Protein AF-T1HZB8-F1 (afdb_monomer)

Structure (mmCIF, N/CA/C/O backbone):
data_AF-T1HZB8-F1
#
_entry.id   AF-T1HZB8-F1
#
loop_
_atom_site.group_PDB
_atom_site.id
_atom_site.type_symbol
_atom_site.label_atom_id
_atom_site.label_alt_id
_atom_site.label_comp_id
_atom_site.label_asym_id
_atom_site.label_entity_id
_atom_site.label_seq_id
_atom_site.pdbx_PDB_ins_code
_atom_site.Cartn_x
_atom_site.Cartn_y
_atom_site.Cartn_z
_atom_site.occupancy
_atom_site.B_iso_or_equiv
_atom_site.auth_seq_id
_atom_site.auth_comp_id
_atom_site.auth_asym_id
_atom_site.auth_atom_id
_atom_site.pdbx_PDB_model_num
ATOM 1 N N . MET A 1 1 ? -11.053 6.359 31.679 1.00 44.12 1 MET A N 1
ATOM 2 C CA . MET A 1 1 ? -10.276 5.200 31.201 1.00 44.12 1 MET A CA 1
ATOM 3 C C . MET A 1 1 ? -9.096 5.774 30.445 1.00 44.12 1 MET A C 1
ATOM 5 O O . MET A 1 1 ? -9.325 6.537 29.516 1.00 44.12 1 MET A O 1
ATOM 9 N N . SER A 1 2 ? -7.878 5.570 30.934 1.00 55.84 2 SER A N 1
ATOM 10 C CA . SER A 1 2 ? -6.653 6.026 30.272 1.00 55.84 2 SER A CA 1
ATOM 11 C C . SER A 1 2 ? -6.188 4.932 29.318 1.00 55.84 2 SER A C 1
ATOM 13 O O . SER A 1 2 ? -5.970 3.810 29.768 1.00 55.84 2 SER A O 1
ATOM 15 N N . ILE A 1 3 ? -6.046 5.248 28.034 1.00 64.69 3 ILE A N 1
ATOM 16 C CA . ILE A 1 3 ? -5.426 4.339 27.064 1.00 64.69 3 ILE A CA 1
ATOM 17 C C . ILE A 1 3 ? -3.905 4.470 27.239 1.00 64.69 3 ILE A C 1
ATOM 19 O O . ILE A 1 3 ? -3.408 5.601 27.251 1.00 64.69 3 ILE A O 1
ATOM 23 N N . PRO A 1 4 ? -3.162 3.370 27.440 1.00 76.44 4 PRO A N 1
ATOM 24 C CA . PRO A 1 4 ? -1.719 3.438 27.622 1.00 76.44 4 PRO A CA 1
ATOM 25 C C . PRO A 1 4 ? -1.022 3.859 26.320 1.00 76.44 4 PRO A C 1
ATOM 27 O O . PRO A 1 4 ? -1.292 3.315 25.252 1.00 76.44 4 PRO A O 1
ATOM 30 N N . LEU A 1 5 ? -0.103 4.825 26.418 1.00 79.12 5 LEU A N 1
ATOM 31 C CA . LEU A 1 5 ? 0.781 5.220 25.322 1.00 79.12 5 LEU A CA 1
ATOM 32 C C . LEU A 1 5 ? 2.117 4.491 25.470 1.00 79.12 5 LEU A C 1
ATOM 34 O O . LEU A 1 5 ? 2.801 4.637 26.483 1.00 79.12 5 LEU A O 1
ATOM 38 N N . HIS A 1 6 ? 2.504 3.745 24.438 1.00 80.81 6 HIS A N 1
ATOM 39 C CA . HIS A 1 6 ? 3.789 3.059 24.374 1.00 80.81 6 HIS A CA 1
ATOM 40 C C . HIS A 1 6 ? 4.654 3.684 23.282 1.00 80.81 6 HIS A C 1
ATOM 42 O O . HIS A 1 6 ? 4.251 3.735 22.123 1.00 80.81 6 HIS A O 1
ATOM 48 N N . ILE A 1 7 ? 5.847 4.149 23.654 1.00 82.94 7 ILE A N 1
ATOM 49 C CA . ILE A 1 7 ? 6.831 4.696 22.715 1.00 82.94 7 ILE A CA 1
ATOM 50 C C . ILE A 1 7 ? 7.896 3.631 22.488 1.00 82.94 7 ILE A C 1
ATOM 52 O O . ILE A 1 7 ? 8.548 3.187 23.433 1.00 82.94 7 ILE A O 1
ATOM 56 N N . ILE A 1 8 ? 8.061 3.222 21.235 1.00 80.94 8 ILE A N 1
ATOM 57 C CA . ILE A 1 8 ? 9.034 2.211 20.827 1.00 80.94 8 ILE A CA 1
ATOM 58 C C . ILE A 1 8 ? 9.984 2.880 19.841 1.00 80.94 8 ILE A C 1
ATOM 60 O O . ILE A 1 8 ? 9.573 3.292 18.759 1.00 80.94 8 ILE A O 1
ATOM 64 N N . HIS A 1 9 ? 11.249 3.020 20.228 1.00 78.69 9 HIS A N 1
ATOM 65 C CA . HIS A 1 9 ? 12.274 3.562 19.348 1.00 78.69 9 HIS A CA 1
ATOM 66 C C . HIS A 1 9 ? 12.958 2.420 18.606 1.00 78.69 9 HIS A C 1
ATOM 68 O O . HIS A 1 9 ? 13.603 1.576 19.232 1.00 78.69 9 HIS A O 1
ATOM 74 N N . GLN A 1 10 ? 12.809 2.382 17.285 1.00 75.50 10 GLN A N 1
ATOM 75 C CA . GLN A 1 10 ? 13.508 1.418 16.448 1.00 75.50 10 GLN A CA 1
ATOM 76 C C . GLN A 1 10 ? 13.935 2.089 15.132 1.00 75.50 10 GLN A C 1
ATOM 78 O O . GLN A 1 10 ? 13.117 2.769 14.511 1.00 75.50 10 GLN A O 1
ATOM 83 N N . PRO A 1 11 ? 15.204 1.944 14.716 1.00 77.31 11 PRO A N 1
ATOM 84 C CA . PRO A 1 11 ? 15.699 2.560 13.492 1.00 77.31 11 PRO A CA 1
ATOM 85 C C . PRO A 1 11 ? 15.170 1.827 12.250 1.00 77.31 11 PRO A C 1
ATOM 87 O O . PRO A 1 11 ? 15.058 0.604 12.251 1.00 77.31 11 PRO A O 1
ATOM 90 N N . GLY A 1 12 ? 14.910 2.574 11.174 1.00 81.38 12 GLY A N 1
ATOM 91 C CA . GLY A 1 12 ? 14.506 2.029 9.871 1.00 81.38 12 GLY A CA 1
ATOM 92 C C . GLY A 1 12 ? 13.034 2.269 9.523 1.00 81.38 12 GLY A C 1
ATOM 93 O O . GLY A 1 12 ? 12.150 2.202 10.371 1.00 81.38 12 GLY A O 1
ATOM 94 N N . ILE A 1 13 ? 12.764 2.547 8.244 1.00 85.19 13 ILE A N 1
ATOM 95 C CA . ILE A 1 13 ? 11.427 2.935 7.761 1.00 85.19 13 ILE A CA 1
ATOM 96 C C . ILE A 1 13 ? 10.422 1.769 7.783 1.00 85.19 13 ILE A C 1
ATOM 98 O O . ILE A 1 13 ? 9.242 1.952 8.068 1.00 85.19 13 ILE A O 1
ATOM 102 N N . SER A 1 14 ? 10.906 0.549 7.542 1.00 89.31 14 SER A N 1
ATOM 103 C CA . SER A 1 14 ? 10.126 -0.694 7.499 1.00 89.31 14 SER A CA 1
ATOM 104 C C . SER A 1 14 ? 9.782 -1.239 8.887 1.00 89.31 14 SER A C 1
ATOM 106 O O . SER A 1 14 ? 8.916 -2.102 9.024 1.00 89.31 14 SER A O 1
ATOM 108 N N . GLN A 1 15 ? 10.416 -0.716 9.933 1.00 89.44 15 GLN A N 1
ATOM 109 C CA . GLN A 1 15 ? 10.381 -1.283 11.274 1.00 89.44 15 GLN A CA 1
ATOM 110 C C . GLN A 1 15 ? 9.003 -1.187 11.950 1.00 89.44 15 GLN A C 1
ATOM 112 O O . GLN A 1 15 ? 8.655 -2.010 12.795 1.00 89.44 15 GLN A O 1
ATOM 117 N N . ARG A 1 16 ? 8.164 -0.250 11.495 1.00 88.50 16 ARG A N 1
ATOM 118 C CA . ARG A 1 16 ? 6.725 -0.166 11.809 1.00 88.50 16 ARG A CA 1
ATOM 119 C C . ARG A 1 16 ? 5.922 -1.423 11.449 1.00 88.50 16 ARG A C 1
ATOM 121 O O . ARG A 1 16 ? 4.815 -1.596 11.954 1.00 88.50 16 ARG A O 1
ATOM 128 N N . PHE A 1 17 ? 6.453 -2.275 10.572 1.00 93.81 17 PHE A N 1
ATOM 129 C CA . PHE A 1 17 ? 5.840 -3.544 10.180 1.00 93.81 17 PHE A CA 1
ATOM 130 C C . PHE A 1 17 ? 6.351 -4.736 10.989 1.00 93.81 17 PHE A C 1
ATOM 132 O O . PHE A 1 17 ? 5.904 -5.855 10.758 1.00 93.81 17 PHE A O 1
ATOM 139 N N . SER A 1 18 ? 7.245 -4.531 11.956 1.00 90.88 18 SER A N 1
ATOM 140 C CA . SER A 1 18 ? 7.687 -5.606 12.838 1.00 90.88 18 SER A CA 1
ATOM 141 C C . SER A 1 18 ? 6.549 -6.048 13.768 1.00 90.88 18 SER A C 1
ATOM 143 O O . SER A 1 18 ? 5.930 -5.202 14.423 1.00 90.88 18 SER A O 1
ATOM 145 N N . PRO A 1 19 ? 6.246 -7.358 13.866 1.00 89.81 19 PRO A N 1
ATOM 146 C CA . PRO A 1 19 ? 5.302 -7.865 14.853 1.00 89.81 19 PRO A CA 1
ATOM 147 C C . PRO A 1 19 ? 5.709 -7.443 16.269 1.00 89.81 19 PRO A C 1
ATOM 149 O O . PRO A 1 19 ? 6.862 -7.602 16.668 1.00 89.81 19 PRO A O 1
ATOM 152 N N . HIS A 1 20 ? 4.758 -6.919 17.044 1.00 87.75 20 HIS A N 1
ATOM 153 C CA . HIS A 1 20 ? 5.015 -6.443 18.401 1.00 87.75 20 HIS A CA 1
ATOM 154 C C . HIS A 1 20 ? 3.988 -7.023 19.385 1.00 87.75 20 HIS A C 1
ATOM 156 O O . HIS A 1 20 ? 2.792 -6.983 19.090 1.00 87.75 20 HIS A O 1
ATOM 162 N N . PRO A 1 21 ? 4.399 -7.510 20.575 1.00 88.06 21 PRO A N 1
ATOM 163 C CA . PRO A 1 21 ? 3.498 -8.171 21.531 1.00 88.06 21 PRO A CA 1
ATOM 164 C C . PRO A 1 21 ? 2.396 -7.262 22.096 1.00 88.06 21 PRO A C 1
ATOM 166 O O . PRO A 1 21 ? 1.382 -7.751 22.584 1.00 88.06 21 PRO A O 1
ATOM 169 N N . LEU A 1 22 ? 2.577 -5.940 22.021 1.00 88.00 22 LEU A N 1
ATOM 170 C CA . LEU A 1 22 ? 1.546 -4.967 22.413 1.00 88.00 22 LEU A CA 1
ATOM 171 C C . LEU A 1 22 ? 0.417 -4.835 21.375 1.00 88.00 22 LEU A C 1
ATOM 173 O O . LEU A 1 22 ? -0.641 -4.304 21.696 1.00 88.00 22 LEU A O 1
ATOM 177 N N . ILE A 1 23 ? 0.615 -5.313 20.142 1.00 85.81 23 ILE A N 1
ATOM 178 C CA . ILE A 1 23 ? -0.400 -5.267 19.084 1.00 85.81 23 ILE A CA 1
ATOM 179 C C . ILE A 1 23 ? -1.268 -6.515 19.193 1.00 85.81 23 ILE A C 1
ATOM 181 O O . ILE A 1 23 ? -1.014 -7.553 18.576 1.00 85.81 23 ILE A O 1
ATOM 185 N N . GLN A 1 24 ? -2.316 -6.414 19.999 1.00 87.06 24 GLN A N 1
ATOM 186 C CA . GLN A 1 24 ? -3.234 -7.529 20.230 1.00 87.06 24 GLN A CA 1
ATOM 187 C C . GLN A 1 24 ? -4.382 -7.575 19.215 1.00 87.06 24 GLN A C 1
ATOM 189 O O . GLN A 1 24 ? -5.045 -8.603 19.085 1.00 87.06 24 GLN A O 1
ATOM 194 N N . THR A 1 25 ? -4.556 -6.506 18.442 1.00 88.12 25 THR A N 1
ATOM 195 C CA . THR A 1 25 ? -5.718 -6.252 17.590 1.00 88.12 25 THR A CA 1
ATOM 196 C C . THR A 1 25 ? -5.484 -6.727 16.167 1.00 88.12 25 THR A C 1
ATOM 198 O O . THR A 1 25 ? -4.353 -6.740 15.684 1.00 88.12 25 THR A O 1
ATOM 201 N N . GLU A 1 26 ? -6.550 -7.122 15.474 1.00 92.69 26 GLU A N 1
ATOM 202 C CA . GLU A 1 26 ? -6.441 -7.540 14.074 1.00 92.69 26 GLU A CA 1
ATOM 203 C C . GLU A 1 26 ? -6.185 -6.356 13.143 1.00 92.69 26 GLU A C 1
ATOM 205 O O . GLU A 1 26 ? -5.335 -6.444 12.257 1.00 92.69 26 GLU A O 1
ATOM 210 N N . ALA A 1 27 ? -6.879 -5.240 13.374 1.00 94.62 27 ALA A N 1
ATOM 211 C CA . ALA A 1 27 ? -6.667 -3.993 12.655 1.00 94.62 27 ALA A CA 1
ATOM 212 C C . ALA A 1 27 ? -5.450 -3.244 13.196 1.00 94.62 27 ALA A C 1
ATOM 214 O O . ALA A 1 27 ? -5.293 -3.083 14.410 1.00 94.62 27 ALA A O 1
ATOM 215 N N . ILE A 1 28 ? -4.656 -2.703 12.279 1.00 95.69 28 ILE A N 1
ATOM 216 C CA . ILE A 1 28 ? -3.602 -1.735 12.557 1.00 95.69 28 ILE A CA 1
ATOM 217 C C . ILE A 1 28 ? -3.938 -0.448 11.813 1.00 95.69 28 ILE A C 1
ATOM 219 O O . ILE A 1 28 ? -3.996 -0.471 10.585 1.00 95.69 28 ILE A O 1
ATOM 223 N N . LEU A 1 29 ? -4.108 0.671 12.527 1.00 95.06 29 LEU A N 1
ATOM 224 C CA . LEU A 1 29 ? -4.046 2.003 11.916 1.00 95.06 29 LEU A CA 1
ATOM 225 C C . LEU A 1 29 ? -2.602 2.486 11.966 1.00 95.06 29 LEU A C 1
ATOM 227 O O . LEU A 1 29 ? -2.015 2.633 13.039 1.00 95.06 29 LEU A O 1
ATOM 231 N N . SER A 1 30 ? -2.053 2.745 10.788 1.00 94.56 30 SER A N 1
ATOM 232 C CA . SER A 1 30 ? -0.696 3.231 10.614 1.00 94.56 30 SER A CA 1
ATOM 233 C C . SER A 1 30 ? -0.732 4.665 10.091 1.00 94.56 30 SER A C 1
ATOM 235 O O . SER A 1 30 ? -1.443 4.959 9.124 1.00 94.56 30 SER A O 1
ATOM 237 N N . LEU A 1 31 ? -0.012 5.549 10.784 1.00 89.88 31 LEU A N 1
ATOM 238 C CA . LEU A 1 31 ? 0.010 6.989 10.542 1.00 89.88 31 LEU A CA 1
ATOM 239 C C . LEU A 1 31 ? 1.452 7.498 10.478 1.00 89.88 31 LEU A C 1
ATOM 241 O O . LEU A 1 31 ? 2.260 7.163 11.347 1.00 89.88 31 LEU A O 1
ATOM 245 N N . ASP A 1 32 ? 1.743 8.329 9.482 1.00 85.31 32 ASP A N 1
ATOM 246 C CA . ASP A 1 32 ? 2.968 9.126 9.435 1.00 85.31 32 ASP A CA 1
ATOM 247 C C . ASP A 1 32 ? 2.827 10.362 10.341 1.00 85.31 32 ASP A C 1
ATOM 249 O O . ASP A 1 32 ? 1.720 10.827 10.626 1.00 85.31 32 ASP A O 1
ATOM 253 N N . GLU A 1 33 ? 3.954 10.913 10.790 1.00 81.19 33 GLU A N 1
ATOM 254 C CA . GLU A 1 33 ? 4.015 12.022 11.756 1.00 81.19 33 GLU A CA 1
ATOM 255 C C . GLU A 1 33 ? 3.333 13.321 11.289 1.00 81.19 33 GLU A C 1
ATOM 257 O O . GLU A 1 33 ? 2.888 14.123 12.110 1.00 81.19 33 GLU A O 1
ATOM 262 N N . ASP A 1 34 ? 3.218 13.527 9.977 1.00 78.56 34 ASP A N 1
ATOM 263 C CA . ASP A 1 34 ? 2.613 14.703 9.350 1.00 78.56 34 ASP A CA 1
ATOM 264 C C . ASP A 1 34 ? 1.155 14.473 8.907 1.00 78.56 34 ASP A C 1
ATOM 266 O O . ASP A 1 34 ? 0.526 15.347 8.293 1.00 78.56 34 ASP A O 1
ATOM 270 N N . THR A 1 35 ? 0.589 13.309 9.235 1.00 81.75 35 THR A N 1
ATOM 271 C CA . THR A 1 35 ? -0.775 12.943 8.862 1.00 81.75 35 THR A CA 1
ATOM 272 C C . THR A 1 35 ? -1.796 13.525 9.835 1.00 81.75 35 THR A C 1
ATOM 274 O O . THR A 1 35 ? -1.774 13.274 11.037 1.00 81.75 35 THR A O 1
ATOM 277 N N . LEU A 1 36 ? -2.766 14.263 9.287 1.00 83.94 36 LEU A N 1
ATOM 278 C CA . LEU A 1 36 ? -3.886 14.836 10.033 1.00 83.94 36 LEU A CA 1
ATOM 279 C C . LEU A 1 36 ? -5.200 14.189 9.588 1.00 83.94 36 LEU A C 1
ATOM 281 O O . LEU A 1 36 ? -5.649 14.402 8.458 1.00 83.94 36 LEU A O 1
ATOM 285 N N . LEU A 1 37 ? -5.822 13.431 10.492 1.00 81.50 37 LEU A N 1
ATOM 286 C CA . LEU A 1 37 ? -7.145 12.833 10.318 1.00 81.50 37 LEU A CA 1
ATOM 287 C C . LEU A 1 37 ? -8.037 13.183 11.508 1.00 81.50 37 LEU A C 1
ATOM 289 O O . LEU A 1 37 ? -7.597 13.215 12.656 1.00 81.50 37 LEU A O 1
ATOM 293 N N . THR A 1 38 ? -9.303 13.445 11.218 1.00 84.44 38 THR A N 1
ATOM 294 C CA . THR A 1 38 ? -10.358 13.603 12.218 1.00 84.44 38 THR A CA 1
ATOM 295 C C . THR A 1 38 ? -10.812 12.242 12.744 1.00 84.44 38 THR A C 1
ATOM 297 O O . THR A 1 38 ? -10.635 11.219 12.083 1.00 84.44 38 THR A O 1
ATOM 300 N N . THR A 1 39 ? -11.446 12.222 13.919 1.00 82.38 39 THR A N 1
ATOM 301 C CA . THR A 1 39 ? -12.057 10.999 14.467 1.00 82.38 39 THR A CA 1
ATOM 302 C C . THR A 1 39 ? -13.091 10.422 13.503 1.00 82.38 39 THR A C 1
ATOM 304 O O . THR A 1 39 ? -12.995 9.255 13.166 1.00 82.38 39 THR A O 1
ATOM 307 N N . ASP A 1 40 ? -13.977 11.253 12.937 1.00 81.50 40 ASP A N 1
ATOM 308 C CA . ASP A 1 40 ? -14.978 10.817 11.946 1.00 81.50 40 ASP A CA 1
ATOM 309 C C . ASP A 1 40 ? -14.352 10.053 10.761 1.00 81.50 40 ASP A C 1
ATOM 311 O O . ASP A 1 40 ? -14.942 9.107 10.237 1.00 81.50 40 ASP A O 1
ATOM 315 N N . GLU A 1 41 ? -13.172 10.484 10.301 1.00 86.44 41 GLU A N 1
ATOM 316 C CA . GLU A 1 41 ? -12.458 9.834 9.199 1.00 86.44 41 GLU A CA 1
ATOM 317 C C . GLU A 1 41 ? -11.899 8.477 9.634 1.00 86.44 41 GLU A C 1
ATOM 319 O O . GLU A 1 41 ? -12.096 7.485 8.929 1.00 86.44 41 GLU A O 1
ATOM 324 N N . ILE A 1 42 ? -11.262 8.413 10.808 1.00 87.94 42 ILE A N 1
ATOM 325 C CA . ILE A 1 42 ? -10.740 7.163 11.377 1.00 87.94 42 ILE A CA 1
ATOM 326 C C . ILE A 1 42 ? -11.875 6.154 11.587 1.00 87.94 42 ILE A C 1
ATOM 328 O O . ILE A 1 42 ? -11.750 5.011 11.148 1.00 87.94 42 ILE A O 1
ATOM 332 N N . ASP A 1 43 ? -12.991 6.582 12.175 1.00 86.88 43 ASP A N 1
ATOM 333 C CA . ASP A 1 43 ? -14.170 5.757 12.445 1.00 86.88 43 ASP A CA 1
ATOM 334 C C . ASP A 1 43 ? -14.726 5.168 11.147 1.00 86.88 43 ASP A C 1
ATOM 336 O O . ASP A 1 43 ? -14.969 3.963 11.037 1.00 86.88 43 ASP A O 1
ATOM 340 N N . PHE A 1 44 ? -14.885 6.011 10.124 1.00 89.06 44 PHE A N 1
ATOM 341 C CA . PHE A 1 44 ? -15.359 5.570 8.820 1.00 89.06 44 PHE A CA 1
ATOM 342 C C . PHE A 1 44 ? -14.389 4.584 8.163 1.00 89.06 44 PHE A C 1
ATOM 344 O O . PHE A 1 44 ? -14.818 3.542 7.665 1.00 89.06 44 PHE A O 1
ATOM 351 N N . ALA A 1 45 ? -13.087 4.876 8.171 1.00 92.31 45 ALA A N 1
ATOM 352 C CA . ALA A 1 45 ? -12.087 3.988 7.595 1.00 92.31 45 ALA A CA 1
ATOM 353 C C . ALA A 1 45 ? -12.038 2.637 8.326 1.00 92.31 45 ALA A C 1
ATOM 355 O O . ALA A 1 45 ? -11.915 1.602 7.670 1.00 92.31 45 ALA A O 1
ATOM 356 N N . PHE A 1 46 ? -12.211 2.628 9.652 1.00 93.12 46 PHE A N 1
ATOM 357 C CA . PHE A 1 46 ? -12.307 1.406 10.449 1.00 93.12 46 PHE A CA 1
ATOM 358 C C . PHE A 1 46 ? -13.560 0.601 10.098 1.00 93.12 46 PHE A C 1
ATOM 360 O O . PHE A 1 46 ? -13.453 -0.590 9.821 1.00 93.12 46 PHE A O 1
ATOM 367 N N . HIS A 1 47 ? -14.726 1.243 9.980 1.00 92.31 47 HIS A N 1
ATOM 368 C CA . HIS A 1 47 ? -15.944 0.584 9.499 1.00 92.31 47 HIS A CA 1
ATOM 369 C C . HIS A 1 47 ? -15.798 0.006 8.087 1.00 92.31 47 HIS A C 1
ATOM 371 O O . HIS A 1 47 ? -16.323 -1.067 7.792 1.00 92.31 47 HIS A O 1
ATOM 377 N N . VAL A 1 48 ? -15.092 0.694 7.191 1.00 95.62 48 VAL A N 1
ATOM 378 C CA . VAL A 1 48 ? -14.783 0.144 5.868 1.00 95.62 48 VAL A CA 1
ATOM 379 C C . VAL A 1 48 ? -13.858 -1.067 5.997 1.00 95.62 48 VAL A C 1
ATOM 381 O O . VAL A 1 48 ? -14.109 -2.089 5.361 1.00 95.62 48 VAL A O 1
ATOM 384 N N . TRP A 1 49 ? -12.817 -0.980 6.826 1.00 97.19 49 TRP A N 1
ATOM 385 C CA . TRP A 1 49 ? -11.863 -2.067 7.032 1.00 97.19 49 TRP A CA 1
ATOM 386 C C . TRP A 1 49 ? -12.512 -3.318 7.630 1.00 97.19 49 TRP A C 1
ATOM 388 O O . TRP A 1 49 ? -12.255 -4.407 7.131 1.00 97.19 49 TRP A O 1
ATOM 398 N N . THR A 1 50 ? -13.425 -3.199 8.597 1.00 94.56 50 THR A N 1
ATOM 399 C CA . THR A 1 50 ? -14.113 -4.370 9.179 1.00 94.56 50 THR A CA 1
ATOM 400 C C . THR A 1 50 ? -14.956 -5.143 8.161 1.00 94.56 50 THR A C 1
ATOM 402 O O . THR A 1 50 ? -15.131 -6.351 8.294 1.00 94.56 50 THR A O 1
ATOM 405 N N . ASN A 1 51 ? -15.435 -4.484 7.100 1.00 96.56 51 ASN A N 1
ATOM 406 C CA . ASN A 1 51 ? -16.133 -5.141 5.989 1.00 96.56 51 ASN A CA 1
ATOM 407 C C . ASN A 1 51 ? -15.176 -5.762 4.956 1.00 96.56 51 ASN A C 1
ATOM 409 O O . ASN A 1 51 ? -15.593 -6.592 4.145 1.00 96.56 51 ASN A O 1
ATOM 413 N N . PHE A 1 52 ? -13.904 -5.358 4.956 1.00 97.75 52 PHE A N 1
ATOM 414 C CA . PHE A 1 52 ? -12.890 -5.774 3.989 1.00 97.75 52 PHE A CA 1
ATOM 415 C C . PHE A 1 52 ? -11.515 -5.992 4.648 1.00 97.75 52 PHE A C 1
ATOM 417 O O . PHE A 1 52 ? -10.534 -5.368 4.228 1.00 97.75 52 PHE A O 1
ATOM 424 N N . PRO A 1 53 ? -11.421 -6.866 5.671 1.00 96.62 53 PRO A N 1
ATOM 425 C CA . PRO A 1 53 ? -10.225 -6.980 6.510 1.00 96.62 53 PRO A CA 1
ATOM 426 C C . PRO A 1 53 ? -9.005 -7.501 5.740 1.00 96.62 53 PRO A C 1
ATOM 428 O O . PRO A 1 53 ? -7.864 -7.272 6.130 1.00 96.62 53 PRO A O 1
ATOM 431 N N . ASP A 1 54 ? -9.227 -8.155 4.600 1.00 97.69 54 ASP A N 1
ATOM 432 C CA . ASP A 1 54 ? -8.198 -8.675 3.703 1.00 97.69 54 ASP A CA 1
ATOM 433 C C . ASP A 1 54 ? -7.574 -7.609 2.781 1.00 97.69 54 ASP A C 1
ATOM 435 O O . ASP A 1 54 ? -6.749 -7.931 1.925 1.00 97.69 54 ASP A O 1
ATOM 439 N N . ARG A 1 55 ? -7.954 -6.333 2.912 1.00 98.25 55 ARG A N 1
ATOM 440 C CA . ARG A 1 55 ? -7.475 -5.243 2.051 1.00 98.25 55 ARG A CA 1
ATOM 441 C C . ARG A 1 55 ? -6.891 -4.093 2.863 1.00 98.25 55 ARG A C 1
ATOM 443 O O . ARG A 1 55 ? -7.306 -3.824 3.985 1.00 98.25 55 ARG A O 1
ATOM 450 N N . ILE A 1 56 ? -5.951 -3.371 2.254 1.00 98.62 56 ILE A N 1
ATOM 451 C CA . ILE A 1 56 ? -5.497 -2.076 2.773 1.00 98.62 56 ILE A CA 1
ATOM 452 C C . ILE A 1 56 ? -6.594 -1.045 2.489 1.00 98.62 56 ILE A C 1
ATOM 454 O O . ILE A 1 56 ? -7.022 -0.897 1.339 1.00 98.62 56 ILE A O 1
ATOM 458 N N . VAL A 1 57 ? -7.027 -0.326 3.521 1.00 98.38 57 VAL A N 1
ATOM 459 C CA . VAL A 1 57 ? -8.026 0.747 3.453 1.00 98.38 57 VAL A CA 1
ATOM 460 C C . VAL A 1 57 ? -7.374 2.052 3.884 1.00 98.38 57 VAL A C 1
ATOM 462 O O . VAL A 1 57 ? -6.873 2.138 4.995 1.00 98.38 57 VAL A O 1
ATOM 465 N N . GLY A 1 58 ? -7.372 3.091 3.053 1.00 95.94 58 GLY A N 1
ATOM 466 C CA . GLY A 1 58 ? -6.705 4.341 3.439 1.00 95.94 58 GLY A CA 1
ATOM 467 C C . GLY A 1 58 ? -6.894 5.497 2.469 1.00 95.94 58 GLY A C 1
ATOM 468 O O . GLY A 1 58 ? -7.724 5.435 1.558 1.00 95.94 58 GLY A O 1
ATOM 469 N N . TYR A 1 59 ? -6.131 6.569 2.685 1.00 93.12 59 TYR A N 1
ATOM 470 C CA . TYR A 1 59 ? -6.388 7.876 2.064 1.00 93.12 59 TYR A CA 1
ATOM 471 C C . TYR A 1 59 ? -5.460 8.198 0.882 1.00 93.12 59 TYR A C 1
ATOM 473 O O . TYR A 1 59 ? -5.965 8.491 -0.211 1.00 93.12 59 TYR A O 1
ATOM 481 N N . PRO A 1 60 ? -4.117 8.162 1.019 1.00 93.25 60 PRO A N 1
ATOM 482 C CA . PRO A 1 60 ? -3.228 8.644 -0.025 1.00 93.25 60 PRO A CA 1
ATOM 483 C C . PRO A 1 60 ? -3.088 7.568 -1.101 1.00 93.25 60 PRO A C 1
ATOM 485 O O . PRO A 1 60 ? -2.331 6.609 -0.970 1.00 93.25 60 PRO A O 1
ATOM 488 N N . ALA A 1 61 ? -3.834 7.729 -2.188 1.00 94.25 61 ALA A N 1
ATOM 489 C CA . ALA A 1 61 ? -3.790 6.802 -3.308 1.00 94.25 61 ALA A CA 1
ATOM 490 C C . ALA A 1 61 ? -2.662 7.142 -4.291 1.00 94.25 61 ALA A C 1
ATOM 492 O O . ALA A 1 61 ? -2.374 8.313 -4.570 1.00 94.25 61 ALA A O 1
ATOM 493 N N . ARG A 1 62 ? -2.029 6.100 -4.825 1.00 96.19 62 ARG A N 1
ATOM 494 C CA . ARG A 1 62 ? -0.986 6.138 -5.856 1.00 96.19 62 ARG A CA 1
ATOM 495 C C . ARG A 1 62 ? -1.256 5.042 -6.880 1.00 96.19 62 ARG A C 1
ATOM 497 O O . ARG A 1 62 ? -2.106 4.171 -6.670 1.00 96.19 62 ARG A O 1
ATOM 504 N N . SER A 1 63 ? -0.554 5.082 -8.004 1.00 97.12 63 SER A N 1
ATOM 505 C CA . SER A 1 63 ? -0.767 4.100 -9.064 1.00 97.12 63 SER A CA 1
ATOM 506 C C . SER A 1 63 ? 0.532 3.648 -9.710 1.00 97.12 63 SER A C 1
ATOM 508 O O . SER A 1 63 ? 1.536 4.365 -9.688 1.00 97.12 63 SER A O 1
ATOM 510 N N . HIS A 1 64 ? 0.474 2.460 -10.304 1.00 97.06 64 HIS A N 1
ATOM 511 C CA . HIS A 1 64 ? 1.471 1.979 -11.246 1.00 97.06 64 HIS A CA 1
ATOM 512 C C . HIS A 1 64 ? 0.927 2.049 -12.678 1.00 97.06 64 HIS A C 1
ATOM 514 O O . HIS A 1 64 ? -0.285 2.034 -12.905 1.00 97.06 64 HIS A O 1
ATOM 520 N N . TYR A 1 65 ? 1.823 2.122 -13.653 1.00 96.62 65 TYR A N 1
ATOM 521 C CA . TYR A 1 65 ? 1.494 2.040 -15.075 1.00 96.62 65 TYR A CA 1
ATOM 522 C C . TYR A 1 65 ? 2.607 1.315 -15.825 1.00 96.62 65 TYR A C 1
ATOM 524 O O . TYR A 1 65 ? 3.709 1.189 -15.306 1.00 96.62 65 TYR A O 1
ATOM 532 N N . TRP A 1 66 ? 2.332 0.816 -17.023 1.00 97.00 66 TRP A N 1
ATOM 533 C CA . TRP A 1 66 ? 3.373 0.304 -17.910 1.00 97.00 66 TRP A CA 1
ATOM 534 C C . TRP A 1 66 ? 3.837 1.431 -18.836 1.00 97.00 66 TRP A C 1
ATOM 536 O O . TRP A 1 66 ? 2.998 2.116 -19.421 1.00 97.00 66 TRP A O 1
ATOM 546 N N . ASP A 1 67 ? 5.146 1.663 -18.924 1.00 96.12 67 ASP A N 1
ATOM 547 C CA . ASP A 1 67 ? 5.743 2.603 -19.875 1.00 96.12 67 ASP A CA 1
ATOM 548 C C . ASP A 1 67 ? 6.233 1.816 -21.097 1.00 96.12 67 ASP A C 1
ATOM 550 O O . ASP A 1 67 ? 7.316 1.227 -21.071 1.00 96.12 67 ASP A O 1
ATOM 554 N N . ASP A 1 68 ? 5.433 1.803 -22.167 1.00 96.12 68 ASP A N 1
ATOM 555 C CA . ASP A 1 68 ? 5.756 1.095 -23.412 1.00 96.12 68 ASP A CA 1
ATOM 556 C C . ASP A 1 68 ? 7.054 1.590 -24.061 1.00 96.12 68 ASP A C 1
ATOM 558 O O . ASP A 1 68 ? 7.772 0.805 -24.677 1.00 96.12 68 ASP A O 1
ATOM 562 N N . ALA A 1 69 ? 7.386 2.876 -23.909 1.00 96.88 69 ALA A N 1
ATOM 563 C CA . ALA A 1 69 ? 8.587 3.446 -24.513 1.00 96.88 69 ALA A CA 1
ATOM 564 C C . ALA A 1 69 ? 9.862 2.956 -23.816 1.00 96.88 69 ALA A C 1
ATOM 566 O O . ALA A 1 69 ? 10.909 2.842 -24.453 1.00 96.88 69 ALA A O 1
ATOM 567 N N . LYS A 1 70 ? 9.780 2.672 -22.513 1.00 94.88 70 LYS A N 1
ATOM 568 C CA . LYS A 1 70 ? 10.912 2.184 -21.712 1.00 94.88 70 LYS A CA 1
ATOM 569 C C . LYS A 1 70 ? 10.900 0.674 -21.499 1.00 94.88 70 LYS A C 1
ATOM 571 O O . LYS A 1 70 ? 11.921 0.126 -21.101 1.00 94.88 70 LYS A O 1
ATOM 576 N N . GLY A 1 71 ? 9.772 0.006 -21.741 1.00 96.31 71 GLY A N 1
ATOM 577 C CA . GLY A 1 71 ? 9.601 -1.411 -21.423 1.00 96.31 71 GLY A CA 1
ATOM 578 C C . GLY A 1 71 ? 9.729 -1.689 -19.923 1.00 96.31 71 GLY A C 1
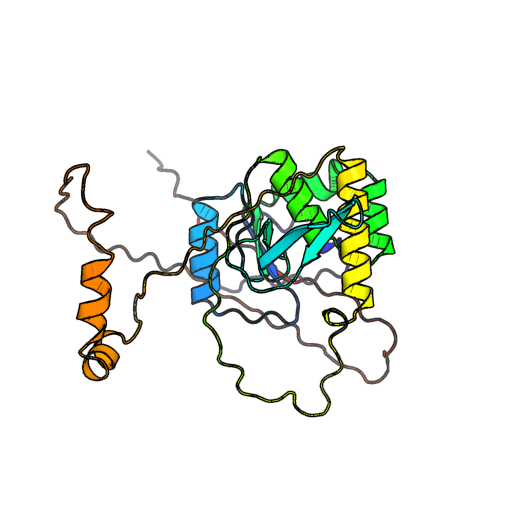ATOM 579 O O . GLY A 1 71 ? 10.256 -2.726 -19.527 1.00 96.31 71 GLY A O 1
ATOM 580 N N . THR A 1 72 ? 9.300 -0.743 -19.086 1.00 96.94 72 THR A N 1
ATOM 581 C CA . THR A 1 72 ? 9.411 -0.825 -17.625 1.00 96.94 72 THR A CA 1
ATOM 582 C C . THR A 1 72 ? 8.110 -0.409 -16.967 1.00 96.94 72 THR A C 1
ATOM 584 O O . THR A 1 72 ? 7.365 0.419 -17.494 1.00 96.94 72 THR A O 1
ATOM 587 N N . TRP A 1 73 ? 7.866 -0.905 -15.760 1.00 97.56 73 TRP A N 1
ATOM 588 C CA . TRP A 1 73 ? 6.789 -0.371 -14.943 1.00 97.56 73 TRP A CA 1
ATOM 589 C C . TRP A 1 73 ? 7.102 1.051 -14.496 1.00 97.56 73 TRP A C 1
ATOM 591 O O . TRP A 1 73 ? 8.262 1.444 -14.441 1.00 97.56 73 TRP A O 1
ATOM 601 N N . GLY A 1 74 ? 6.050 1.791 -14.161 1.00 95.88 74 GLY A N 1
ATOM 602 C CA . GLY A 1 74 ? 5.968 3.216 -13.872 1.00 95.88 74 GLY A CA 1
ATOM 603 C C . GLY A 1 74 ? 5.318 3.478 -12.504 1.00 95.88 74 GLY A C 1
ATOM 604 O O . GLY A 1 74 ? 4.331 2.817 -12.200 1.00 95.88 74 GLY A O 1
ATOM 605 N N . TYR A 1 75 ? 5.795 4.433 -11.697 1.00 95.88 75 TYR A N 1
ATOM 606 C CA . TYR A 1 75 ? 5.124 4.916 -10.475 1.00 95.88 75 TYR A CA 1
ATOM 607 C C . TYR A 1 75 ? 4.559 6.326 -10.689 1.00 95.88 75 TYR A C 1
ATOM 609 O O . TYR A 1 75 ? 5.205 7.183 -11.296 1.00 95.88 75 TYR A O 1
ATOM 617 N N . THR A 1 76 ? 3.347 6.599 -10.196 1.00 92.62 76 THR A N 1
ATOM 618 C CA . THR A 1 76 ? 2.742 7.932 -10.305 1.00 92.62 76 THR A CA 1
ATOM 619 C C . THR A 1 76 ? 1.936 8.349 -9.077 1.00 92.62 76 THR A C 1
ATOM 621 O O . THR A 1 76 ? 1.190 7.569 -8.481 1.00 92.62 76 THR A O 1
ATOM 624 N N . SER A 1 77 ? 2.057 9.634 -8.737 1.00 90.50 77 SER A N 1
ATOM 625 C CA . SER A 1 77 ? 1.235 10.342 -7.750 1.00 90.50 77 SER A CA 1
ATOM 626 C C . SER A 1 77 ? 0.114 11.174 -8.375 1.00 90.50 77 SER A C 1
ATOM 628 O O . SER A 1 77 ? -0.574 11.908 -7.662 1.00 90.50 77 SER A O 1
ATOM 630 N N . LYS A 1 78 ? -0.080 11.083 -9.699 1.00 87.94 78 LYS A N 1
ATOM 631 C CA . LYS A 1 78 ? -1.148 11.810 -10.388 1.00 87.94 78 LYS A CA 1
ATOM 632 C C . LYS A 1 78 ? -2.499 11.436 -9.784 1.00 87.94 78 LYS A C 1
ATOM 634 O O . LYS A 1 78 ? -2.839 10.261 -9.657 1.00 87.94 78 LYS A O 1
ATOM 639 N N . TRP A 1 79 ? -3.284 12.457 -9.457 1.00 79.50 79 TRP A N 1
ATOM 640 C CA . TRP A 1 79 ? -4.657 12.288 -9.000 1.00 79.50 79 TRP A CA 1
ATOM 641 C C . TRP A 1 79 ? -5.530 11.848 -10.170 1.00 79.50 79 TRP A C 1
ATOM 643 O O . TRP A 1 79 ? -5.981 12.666 -10.969 1.00 79.50 79 TRP A O 1
ATOM 653 N N . THR A 1 80 ? -5.749 10.542 -10.272 1.00 84.38 80 THR A N 1
ATOM 654 C CA . THR A 1 80 ? -6.661 9.951 -11.251 1.00 84.38 80 THR A CA 1
ATOM 655 C C . THR A 1 80 ? -7.729 9.116 -10.547 1.00 84.38 80 THR A C 1
ATOM 657 O O . THR A 1 80 ? -7.679 8.904 -9.330 1.00 84.38 80 THR A O 1
ATOM 660 N N . ASN A 1 81 ? -8.731 8.671 -11.304 1.00 84.69 81 ASN A N 1
ATOM 661 C CA . ASN A 1 81 ? -9.759 7.782 -10.767 1.00 84.69 81 ASN A CA 1
ATOM 662 C C . ASN A 1 81 ? -9.230 6.361 -10.540 1.00 84.69 81 ASN A C 1
ATOM 664 O O . ASN A 1 81 ? -9.743 5.684 -9.653 1.00 84.69 81 ASN A O 1
ATOM 668 N N . ASP A 1 82 ? -8.176 5.968 -11.261 1.00 92.38 82 ASP A N 1
ATOM 669 C CA . ASP A 1 82 ? -7.528 4.670 -11.118 1.00 92.38 82 ASP A CA 1
ATOM 670 C C . ASP A 1 82 ? -6.345 4.750 -10.151 1.00 92.38 82 ASP A C 1
ATOM 672 O O . ASP A 1 82 ? -5.502 5.650 -10.204 1.00 92.38 82 ASP A O 1
ATOM 676 N N . TYR A 1 83 ? -6.262 3.769 -9.267 1.00 96.88 83 TYR A N 1
ATOM 677 C CA . TYR A 1 83 ? -5.179 3.623 -8.307 1.00 96.88 83 TYR A CA 1
ATOM 678 C C . TYR A 1 83 ? -4.901 2.142 -8.074 1.00 96.88 83 TYR A C 1
ATOM 680 O O . TYR A 1 83 ? -5.739 1.290 -8.348 1.00 96.88 83 TYR A O 1
ATOM 688 N N . SER A 1 84 ? -3.720 1.821 -7.573 1.00 98.19 84 SER A N 1
ATOM 689 C CA . SER A 1 84 ? -3.339 0.437 -7.259 1.00 98.19 84 SER A CA 1
ATOM 690 C C . SER A 1 84 ? -2.593 0.307 -5.941 1.00 98.19 84 SER A C 1
ATOM 692 O O . SER A 1 84 ? -2.227 -0.792 -5.547 1.00 98.19 84 SER A O 1
ATOM 694 N N . ILE A 1 85 ? -2.282 1.440 -5.316 1.00 98.56 85 ILE A N 1
ATOM 695 C CA . ILE A 1 85 ? -1.499 1.542 -4.095 1.00 98.56 85 ILE A CA 1
ATOM 696 C C . ILE A 1 85 ? -2.239 2.515 -3.178 1.00 98.56 85 ILE A C 1
ATOM 698 O O . ILE A 1 85 ? -2.668 3.586 -3.621 1.00 98.56 85 ILE A O 1
ATOM 702 N N . VAL A 1 86 ? -2.358 2.158 -1.906 1.00 97.75 86 VAL A N 1
ATOM 703 C CA . VAL A 1 86 ? -2.709 3.080 -0.820 1.00 97.75 86 VAL A CA 1
ATOM 704 C C . VAL A 1 86 ? -1.503 3.158 0.106 1.00 97.75 86 VAL A C 1
ATOM 706 O O . VAL A 1 86 ? -1.044 2.125 0.593 1.00 97.75 86 VAL A O 1
ATOM 709 N N . LEU A 1 87 ? -0.956 4.361 0.306 1.00 96.38 87 LEU A N 1
ATOM 710 C CA . LEU A 1 87 ? 0.225 4.539 1.151 1.00 96.38 87 LEU A CA 1
ATOM 711 C C . LEU A 1 87 ? -0.118 4.195 2.599 1.00 96.38 87 LEU A C 1
ATOM 713 O O . LEU A 1 87 ? -1.130 4.656 3.130 1.00 96.38 87 LEU A O 1
ATOM 717 N N . THR A 1 88 ? 0.737 3.405 3.243 1.00 95.38 88 THR A N 1
ATOM 718 C CA . THR A 1 88 ? 0.499 2.924 4.607 1.00 95.38 88 THR A CA 1
ATOM 719 C C . THR A 1 88 ? 0.561 4.042 5.639 1.00 95.38 88 THR A C 1
ATOM 721 O O . THR A 1 88 ? 0.059 3.859 6.740 1.00 95.38 88 THR A O 1
ATOM 724 N N . GLY A 1 89 ? 1.142 5.198 5.303 1.00 91.25 89 GLY A N 1
ATOM 725 C CA . GLY A 1 89 ? 1.222 6.385 6.158 1.00 91.25 89 GLY A CA 1
ATOM 726 C C . GLY A 1 89 ? -0.110 7.012 6.560 1.00 91.25 89 GLY A C 1
ATOM 727 O O . GLY A 1 89 ? -0.150 7.870 7.429 1.00 91.25 89 GLY A O 1
ATOM 728 N N . ALA A 1 90 ? -1.216 6.574 5.960 1.00 94.00 90 ALA A N 1
ATOM 729 C CA . ALA A 1 90 ? -2.549 6.825 6.484 1.00 94.00 90 ALA A CA 1
ATOM 730 C C . ALA A 1 90 ? -3.479 5.696 6.027 1.00 94.00 90 ALA A C 1
ATOM 732 O O . ALA A 1 90 ? -4.245 5.847 5.066 1.00 94.00 90 ALA A O 1
ATOM 733 N N . ALA A 1 91 ? -3.355 4.530 6.664 1.00 96.94 91 ALA A N 1
ATOM 734 C CA . ALA A 1 91 ? -4.121 3.348 6.285 1.00 96.94 91 ALA A CA 1
ATOM 735 C C . ALA A 1 91 ? -4.378 2.375 7.442 1.00 96.94 91 ALA A C 1
ATOM 737 O O . ALA A 1 91 ? -3.598 2.269 8.386 1.00 96.94 91 ALA A O 1
ATOM 738 N N . LEU A 1 92 ? -5.464 1.622 7.291 1.00 97.94 92 LEU A N 1
ATOM 739 C CA . LEU A 1 92 ? -5.837 0.447 8.058 1.00 97.94 92 LEU A CA 1
ATOM 740 C C . LEU A 1 92 ? -5.538 -0.822 7.263 1.00 97.94 92 LEU A C 1
ATOM 742 O O . LEU A 1 92 ? -5.860 -0.917 6.075 1.00 97.94 92 LEU A O 1
ATOM 746 N N . TYR A 1 93 ? -4.944 -1.808 7.922 1.00 98.31 93 TYR A N 1
ATOM 747 C CA . TYR A 1 93 ? -4.693 -3.128 7.352 1.00 98.31 93 TYR A CA 1
ATOM 748 C C . TYR A 1 93 ? -4.620 -4.190 8.453 1.00 98.31 93 TYR A C 1
ATOM 750 O O . TYR A 1 93 ? -4.540 -3.878 9.641 1.00 98.31 93 TYR A O 1
ATOM 758 N N . HIS A 1 94 ? -4.667 -5.460 8.054 1.00 97.88 94 HIS A N 1
ATOM 759 C CA . HIS A 1 94 ? -4.641 -6.579 8.988 1.00 97.88 94 HIS A CA 1
ATOM 760 C C . HIS A 1 94 ? -3.219 -6.883 9.484 1.00 97.88 94 HIS A C 1
ATOM 762 O O . HIS A 1 94 ? -2.297 -7.021 8.676 1.00 97.88 94 HIS A O 1
ATOM 768 N N . ARG A 1 95 ? -3.040 -7.092 10.796 1.00 94.88 95 ARG A N 1
ATOM 769 C CA . ARG A 1 95 ? -1.737 -7.376 11.434 1.00 94.88 95 ARG A CA 1
ATOM 770 C C . ARG A 1 95 ? -0.985 -8.564 10.837 1.00 94.88 95 ARG A C 1
ATOM 772 O O . ARG A 1 95 ? 0.233 -8.629 10.912 1.00 94.88 95 ARG A O 1
ATOM 779 N N . TYR A 1 96 ? -1.697 -9.514 10.233 1.00 96.75 96 TYR A N 1
ATOM 780 C CA . TYR A 1 96 ? -1.086 -10.674 9.575 1.00 96.75 96 TYR A CA 1
ATOM 781 C C . TYR A 1 96 ? -0.124 -10.268 8.451 1.00 96.75 96 TYR A C 1
ATOM 783 O O . TYR A 1 96 ? 0.859 -10.961 8.202 1.00 96.75 96 TYR A O 1
ATOM 791 N N . PHE A 1 97 ? -0.352 -9.118 7.812 1.00 98.12 97 PHE A N 1
ATOM 792 C CA . PHE A 1 97 ? 0.561 -8.619 6.792 1.00 98.12 97 PHE A CA 1
ATOM 793 C C . PHE A 1 97 ? 1.906 -8.162 7.367 1.00 98.12 97 PHE A C 1
ATOM 795 O O . PHE A 1 97 ? 2.895 -8.276 6.656 1.00 98.12 97 PHE A O 1
ATOM 802 N N . ASN A 1 98 ? 1.988 -7.768 8.646 1.00 96.69 98 ASN A N 1
ATOM 803 C CA . ASN A 1 98 ? 3.271 -7.531 9.322 1.00 96.69 98 ASN A CA 1
ATOM 804 C C . ASN A 1 98 ? 4.087 -8.823 9.423 1.00 96.69 98 ASN A C 1
ATOM 806 O O . ASN A 1 98 ? 5.250 -8.848 9.043 1.00 96.69 98 ASN A O 1
ATOM 810 N N . TYR A 1 99 ? 3.450 -9.918 9.851 1.00 96.56 99 TYR A N 1
ATOM 811 C CA . TYR A 1 99 ? 4.095 -11.233 9.907 1.00 96.56 99 TYR A CA 1
ATOM 812 C C . TYR A 1 99 ? 4.584 -11.685 8.525 1.00 96.56 99 TYR A C 1
ATOM 814 O O . TYR A 1 99 ? 5.722 -12.111 8.373 1.00 96.56 99 TYR A O 1
ATOM 822 N N . LEU A 1 100 ? 3.750 -11.556 7.491 1.00 98.00 100 LEU A N 1
ATOM 823 C CA . LEU A 1 100 ? 4.163 -11.898 6.130 1.00 98.00 100 LEU A CA 1
ATOM 824 C C . LEU A 1 100 ? 5.280 -10.979 5.610 1.00 98.00 100 LEU A C 1
ATOM 826 O O . LEU A 1 100 ? 6.160 -11.434 4.881 1.00 98.00 100 LEU A O 1
ATOM 830 N N . TYR A 1 101 ? 5.262 -9.701 5.984 1.00 97.75 101 TYR A N 1
ATOM 831 C CA . TYR A 1 101 ? 6.299 -8.755 5.597 1.00 97.75 101 TYR A CA 1
ATOM 832 C C . TYR A 1 101 ? 7.654 -9.151 6.188 1.00 97.75 101 TYR A C 1
ATOM 834 O O . TYR A 1 101 ? 8.644 -9.139 5.463 1.00 97.75 101 TYR A O 1
ATOM 842 N N . THR A 1 102 ? 7.711 -9.544 7.463 1.00 94.31 102 THR A N 1
ATOM 843 C CA . THR A 1 102 ? 8.981 -9.891 8.118 1.00 94.31 102 THR A CA 1
ATOM 844 C C . THR A 1 102 ? 9.446 -11.315 7.839 1.00 94.31 102 THR A C 1
ATOM 846 O O . THR A 1 102 ? 10.635 -11.526 7.621 1.00 94.31 102 THR A O 1
ATOM 849 N N . GLU A 1 103 ? 8.531 -12.287 7.812 1.00 95.44 103 GLU A N 1
ATOM 850 C CA . GLU A 1 103 ? 8.895 -13.711 7.778 1.00 95.44 103 GLU A CA 1
ATOM 851 C C . GLU A 1 103 ? 8.841 -14.339 6.382 1.00 95.44 103 GLU A C 1
ATOM 853 O O . GLU A 1 103 ? 9.484 -15.361 6.144 1.00 95.44 103 GLU A O 1
ATOM 858 N N . TRP A 1 104 ? 8.053 -13.783 5.454 1.00 96.69 104 TRP A N 1
ATOM 859 C CA . TRP A 1 104 ? 7.808 -14.414 4.150 1.00 96.69 104 TRP A CA 1
ATOM 860 C C . TRP A 1 104 ? 8.479 -13.691 2.980 1.00 96.69 104 TRP A C 1
ATOM 862 O O . TRP A 1 104 ? 8.859 -14.330 1.995 1.00 96.69 104 TRP A O 1
ATOM 872 N N . LEU A 1 105 ? 8.642 -12.367 3.056 1.00 97.12 105 LEU A N 1
ATOM 873 C CA . LEU A 1 105 ? 9.301 -11.622 1.987 1.00 97.12 105 LEU A CA 1
ATOM 874 C C . LEU A 1 105 ? 10.776 -12.013 1.848 1.00 97.12 105 LEU A C 1
ATOM 876 O O . LEU A 1 105 ? 11.497 -12.237 2.816 1.00 97.12 105 LEU A O 1
ATOM 880 N N . SER A 1 106 ? 11.240 -12.048 0.597 1.00 96.31 106 SER A N 1
ATOM 881 C CA . SER A 1 106 ? 12.643 -12.324 0.290 1.00 96.31 106 SER A CA 1
ATOM 882 C C . SER A 1 106 ? 13.568 -11.306 0.975 1.00 96.31 106 SER A C 1
ATOM 884 O O . SER A 1 106 ? 13.312 -10.101 0.871 1.00 96.31 106 SER A O 1
ATOM 886 N N . PRO A 1 107 ? 14.706 -11.741 1.553 1.00 95.81 107 PRO A N 1
ATOM 887 C CA . PRO A 1 107 ? 15.708 -10.835 2.114 1.00 95.81 107 PRO A CA 1
ATOM 888 C C . PRO A 1 107 ? 16.188 -9.759 1.130 1.00 95.81 107 PRO A C 1
ATOM 890 O O . PRO A 1 107 ? 16.563 -8.665 1.542 1.00 95.81 107 PRO A O 1
ATOM 893 N N . LEU A 1 108 ? 16.149 -10.035 -0.181 1.00 96.50 108 LEU A N 1
ATOM 894 C CA . LEU A 1 108 ? 16.482 -9.051 -1.214 1.00 96.50 108 LEU A CA 1
ATOM 895 C C . LEU A 1 108 ? 15.486 -7.882 -1.249 1.00 96.50 108 LEU A C 1
ATOM 897 O O . LEU A 1 108 ? 15.898 -6.738 -1.433 1.00 96.50 108 LEU A O 1
ATOM 901 N N . LEU A 1 109 ? 14.190 -8.153 -1.070 1.00 97.44 109 LEU A N 1
ATOM 902 C CA . LEU A 1 109 ? 13.150 -7.121 -1.052 1.00 97.44 109 LEU A CA 1
ATOM 903 C C . LEU A 1 109 ? 13.314 -6.224 0.175 1.00 97.44 109 LEU A C 1
ATOM 905 O O . LEU A 1 109 ? 13.341 -5.003 0.034 1.00 97.44 109 LEU A O 1
ATOM 909 N N . LEU A 1 110 ? 13.510 -6.839 1.345 1.00 96.25 110 LEU A N 1
ATOM 910 C CA . LEU A 1 110 ? 13.736 -6.129 2.604 1.00 96.25 110 LEU A CA 1
ATOM 911 C C . LEU A 1 110 ? 14.994 -5.257 2.529 1.00 96.25 110 LEU A C 1
ATOM 913 O O . LEU A 1 110 ? 14.927 -4.055 2.762 1.00 96.25 110 LEU A O 1
ATOM 917 N N . LYS A 1 111 ? 16.107 -5.818 2.041 1.00 95.38 111 LYS A N 1
ATOM 918 C CA . LYS A 1 111 ? 17.350 -5.068 1.829 1.00 95.38 111 LYS A CA 1
ATOM 919 C C . LYS A 1 111 ? 17.183 -3.906 0.846 1.00 95.38 111 LYS A C 1
ATOM 921 O O . LYS A 1 111 ? 17.794 -2.862 1.039 1.00 95.38 111 LYS A O 1
ATOM 926 N N . THR A 1 112 ? 16.374 -4.072 -0.204 1.00 96.12 112 THR A N 1
ATOM 927 C CA . THR A 1 112 ? 16.099 -2.992 -1.170 1.00 96.12 112 THR A CA 1
ATOM 928 C C . THR A 1 112 ? 15.387 -1.822 -0.489 1.00 96.12 112 THR A C 1
ATOM 930 O O . THR A 1 112 ? 15.766 -0.670 -0.700 1.00 96.12 112 THR A O 1
ATOM 933 N N . VAL A 1 113 ? 14.391 -2.107 0.355 1.00 95.94 113 VAL A N 1
ATOM 934 C CA . VAL A 1 113 ? 13.697 -1.089 1.158 1.00 95.94 113 VAL A CA 1
ATOM 935 C C . VAL A 1 113 ? 14.670 -0.404 2.114 1.00 95.94 113 VAL A C 1
ATOM 937 O O . VAL A 1 113 ? 14.779 0.820 2.082 1.00 95.94 113 VAL A O 1
ATOM 940 N N . ASP A 1 114 ? 15.445 -1.175 2.876 1.00 93.44 114 ASP A N 1
ATOM 941 C CA . ASP A 1 114 ? 16.377 -0.629 3.867 1.00 93.44 114 ASP A CA 1
ATOM 942 C C . ASP A 1 114 ? 17.444 0.270 3.227 1.00 93.44 114 ASP A C 1
ATOM 944 O O . ASP A 1 114 ? 17.733 1.345 3.738 1.00 93.44 114 ASP A O 1
ATOM 948 N N . GLN A 1 115 ? 17.995 -0.127 2.074 1.00 93.25 115 GLN A N 1
ATOM 949 C CA . GLN A 1 115 ? 19.003 0.660 1.351 1.00 93.25 115 GLN A CA 1
ATOM 950 C C . GLN A 1 115 ? 18.432 1.917 0.692 1.00 93.25 115 GLN A C 1
ATOM 952 O O . GLN A 1 115 ? 19.145 2.907 0.543 1.00 93.25 115 GLN A O 1
ATOM 957 N N . SER A 1 116 ? 17.173 1.869 0.254 1.00 91.38 116 SER A N 1
ATOM 958 C CA . SER A 1 116 ? 16.514 3.023 -0.364 1.00 91.38 116 SER A CA 1
ATOM 959 C C . SER A 1 116 ? 15.938 4.001 0.658 1.00 91.38 116 SER A C 1
ATOM 961 O O . SER A 1 116 ? 15.623 5.127 0.283 1.00 91.38 116 SER A O 1
ATOM 963 N N . HIS A 1 117 ? 15.793 3.583 1.923 1.00 91.38 117 HIS A N 1
ATOM 964 C CA . HIS A 1 117 ? 15.053 4.313 2.955 1.00 91.38 117 HIS A CA 1
ATOM 965 C C . HIS A 1 117 ? 13.660 4.762 2.466 1.00 91.38 117 HIS A C 1
ATOM 967 O O . HIS A 1 117 ? 13.206 5.868 2.753 1.00 91.38 117 HIS A O 1
ATOM 973 N N . ASN A 1 118 ? 13.006 3.911 1.670 1.00 92.81 118 ASN A N 1
ATOM 974 C CA . ASN A 1 118 ? 11.777 4.207 0.937 1.00 92.81 118 ASN A CA 1
ATOM 975 C C . ASN A 1 118 ? 11.077 2.893 0.538 1.00 92.81 118 ASN A C 1
ATOM 977 O O . ASN A 1 118 ? 11.617 1.801 0.712 1.00 92.81 118 ASN A O 1
ATOM 981 N N . CYS A 1 119 ? 9.915 3.000 -0.103 1.00 96.12 119 CYS A N 1
ATOM 982 C CA . CYS A 1 119 ? 9.225 1.908 -0.793 1.00 96.12 119 CYS A CA 1
ATOM 983 C C . CYS A 1 119 ? 8.662 0.790 0.099 1.00 96.12 119 CYS A C 1
ATOM 985 O O . CYS A 1 119 ? 8.159 -0.201 -0.437 1.00 96.12 119 CYS A O 1
ATOM 987 N N . GLU A 1 120 ? 8.704 0.926 1.421 1.00 96.88 120 GLU A N 1
ATOM 988 C CA . GLU A 1 120 ? 8.108 -0.006 2.378 1.00 96.88 120 GLU A CA 1
ATOM 989 C C . GLU A 1 120 ? 6.584 -0.085 2.192 1.00 96.88 120 GLU A C 1
ATOM 991 O O . GLU A 1 120 ? 5.994 -1.167 2.210 1.00 96.88 120 GLU A O 1
ATOM 996 N N . ASP A 1 121 ? 5.955 1.053 1.891 1.00 97.12 121 ASP A N 1
ATOM 997 C CA . ASP A 1 121 ? 4.535 1.175 1.569 1.00 97.12 121 ASP A CA 1
ATOM 998 C C . ASP A 1 121 ? 4.167 0.462 0.250 1.00 97.12 121 ASP A C 1
ATOM 1000 O O . ASP A 1 121 ? 3.166 -0.261 0.170 1.00 97.12 121 ASP A O 1
ATOM 1004 N N . ILE A 1 122 ? 4.990 0.617 -0.792 1.00 98.38 122 ILE A N 1
ATOM 1005 C CA . ILE A 1 122 ? 4.842 -0.057 -2.086 1.00 98.38 122 ILE A CA 1
ATOM 1006 C C . ILE A 1 122 ? 5.012 -1.563 -1.892 1.00 98.38 122 ILE A C 1
ATOM 1008 O O . ILE A 1 122 ? 4.186 -2.328 -2.393 1.00 98.38 122 ILE A O 1
ATOM 1012 N N . LEU A 1 123 ? 6.037 -1.992 -1.151 1.00 98.62 123 LEU A N 1
ATOM 1013 C CA . LEU A 1 123 ? 6.296 -3.406 -0.894 1.00 98.62 123 LEU A CA 1
ATOM 1014 C C . LEU A 1 123 ? 5.140 -4.052 -0.120 1.00 98.62 123 LEU A C 1
ATOM 1016 O O . LEU A 1 123 ? 4.701 -5.143 -0.486 1.00 98.62 123 LEU A O 1
ATOM 1020 N N . MET A 1 124 ? 4.575 -3.350 0.866 1.00 98.69 124 MET A N 1
ATOM 1021 C CA . MET A 1 124 ? 3.374 -3.798 1.571 1.00 98.69 124 MET A CA 1
ATOM 1022 C C . MET A 1 124 ? 2.183 -3.972 0.612 1.00 98.69 124 MET A C 1
ATOM 1024 O O . MET A 1 124 ? 1.499 -4.993 0.646 1.00 98.69 124 MET A O 1
ATOM 1028 N N . ASN A 1 125 ? 1.955 -3.034 -0.315 1.00 98.75 125 ASN A N 1
ATOM 1029 C CA . ASN A 1 125 ? 0.886 -3.169 -1.315 1.00 98.75 125 ASN A CA 1
ATOM 1030 C C . ASN A 1 125 ? 1.134 -4.332 -2.296 1.00 98.75 125 ASN A C 1
ATOM 1032 O O . ASN A 1 125 ? 0.178 -5.013 -2.679 1.00 98.75 125 ASN A O 1
ATOM 1036 N N . PHE A 1 126 ? 2.390 -4.585 -2.688 1.00 98.75 126 PHE A N 1
ATOM 1037 C CA . PHE A 1 126 ? 2.777 -5.756 -3.486 1.00 98.75 126 PHE A CA 1
ATOM 1038 C C . PHE A 1 126 ? 2.443 -7.053 -2.750 1.00 98.75 126 PHE A C 1
ATOM 1040 O O . PHE A 1 126 ? 1.784 -7.920 -3.321 1.00 98.75 126 PHE A O 1
ATOM 1047 N N . LEU A 1 127 ? 2.859 -7.159 -1.486 1.00 98.69 127 LEU A N 1
ATOM 1048 C CA . LEU A 1 127 ? 2.618 -8.318 -0.634 1.00 98.69 127 LEU A CA 1
ATOM 1049 C C . LEU A 1 127 ? 1.120 -8.599 -0.481 1.00 98.69 127 LEU A 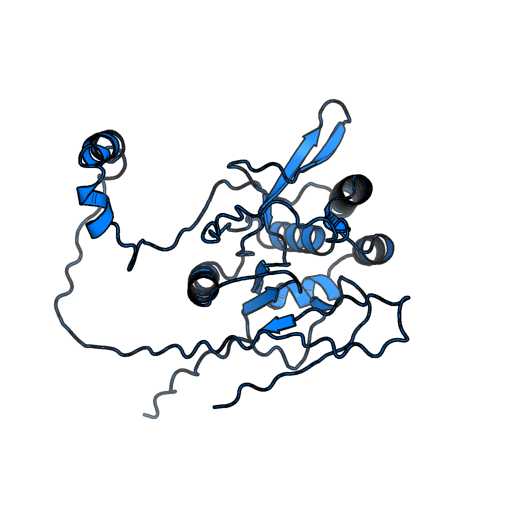C 1
ATOM 1051 O O . LEU A 1 127 ? 0.668 -9.707 -0.771 1.00 98.69 127 LEU A O 1
ATOM 1055 N N . VAL A 1 128 ? 0.339 -7.592 -0.082 1.00 98.69 128 VAL A N 1
ATOM 1056 C CA . VAL A 1 128 ? -1.109 -7.750 0.112 1.00 98.69 128 VAL A CA 1
ATOM 1057 C C . VAL A 1 128 ? -1.782 -8.152 -1.197 1.00 98.69 128 VAL A C 1
ATOM 1059 O O . VAL A 1 128 ? -2.509 -9.142 -1.225 1.00 98.69 128 VAL A O 1
ATOM 1062 N N . SER A 1 129 ? -1.487 -7.462 -2.304 1.00 98.62 129 SER A N 1
ATOM 1063 C CA . SER A 1 129 ? -2.089 -7.783 -3.608 1.00 98.62 129 SER A CA 1
ATOM 1064 C C . SER A 1 129 ? -1.689 -9.178 -4.105 1.00 98.62 129 SER A C 1
ATOM 1066 O O . SER A 1 129 ? -2.501 -9.875 -4.715 1.00 98.62 129 SER A O 1
ATOM 1068 N N . HIS A 1 130 ? -0.456 -9.615 -3.833 1.00 98.50 130 HIS A N 1
ATOM 1069 C CA . HIS A 1 130 ? 0.032 -10.950 -4.175 1.00 98.50 130 HIS A CA 1
ATOM 1070 C C . HIS A 1 130 ? -0.746 -12.049 -3.443 1.00 98.50 130 HIS A C 1
ATOM 1072 O O . HIS A 1 130 ? -1.168 -13.026 -4.067 1.00 98.50 130 HIS A O 1
ATOM 1078 N N . VAL A 1 131 ? -0.951 -11.880 -2.136 1.00 98.38 131 VAL A N 1
ATOM 1079 C CA . VAL A 1 131 ? -1.582 -12.894 -1.283 1.00 98.38 131 VAL A CA 1
ATOM 1080 C C . VAL A 1 131 ? -3.097 -12.917 -1.473 1.00 98.38 131 VAL A C 1
ATOM 1082 O O . VAL A 1 131 ? -3.679 -13.991 -1.601 1.00 98.38 131 VAL A O 1
ATOM 1085 N N . THR A 1 132 ? -3.747 -11.754 -1.545 1.00 98.25 132 THR A N 1
ATOM 1086 C CA . THR A 1 132 ? -5.219 -11.674 -1.557 1.00 98.25 132 THR A CA 1
ATOM 1087 C C . THR A 1 132 ? -5.816 -11.588 -2.952 1.00 98.25 132 THR A C 1
ATOM 1089 O O . THR A 1 132 ? -7.015 -11.807 -3.121 1.00 98.25 132 THR A O 1
ATOM 1092 N N . ARG A 1 133 ? -4.997 -11.276 -3.967 1.00 98.31 133 ARG A N 1
ATO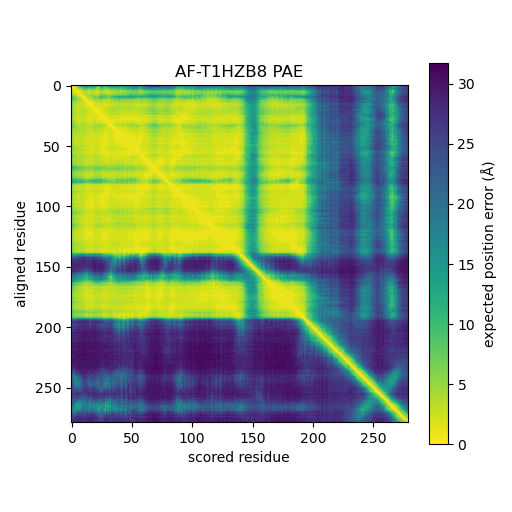M 1093 C CA . ARG A 1 133 ? -5.438 -11.046 -5.354 1.00 98.31 133 ARG A CA 1
ATOM 1094 C C . ARG A 1 133 ? -6.513 -9.967 -5.452 1.00 98.31 133 ARG A C 1
ATOM 1096 O O . ARG A 1 133 ? -7.382 -10.019 -6.321 1.00 98.31 133 ARG A O 1
ATOM 1103 N N . ARG A 1 134 ? -6.450 -8.976 -4.560 1.00 98.38 134 ARG A N 1
ATOM 1104 C CA . ARG A 1 134 ? -7.397 -7.864 -4.489 1.00 98.38 134 ARG A CA 1
ATOM 1105 C C . ARG A 1 134 ? -6.665 -6.521 -4.425 1.00 98.38 134 ARG A C 1
ATOM 1107 O O . ARG A 1 134 ? -5.613 -6.434 -3.798 1.00 98.38 134 ARG A O 1
ATOM 1114 N N . PRO A 1 135 ? -7.212 -5.466 -5.054 1.00 98.19 135 PRO A N 1
ATOM 1115 C CA . PRO A 1 135 ? -6.664 -4.118 -4.950 1.00 98.19 135 PRO A CA 1
ATOM 1116 C C . PRO A 1 135 ? -7.025 -3.465 -3.602 1.00 98.19 135 PRO A C 1
ATOM 1118 O O . PRO A 1 135 ? -8.016 -3.864 -2.978 1.00 98.19 135 PRO A O 1
ATOM 1121 N N . PRO A 1 136 ? -6.300 -2.415 -3.176 1.00 98.19 136 PRO A N 1
ATOM 1122 C CA . PRO A 1 136 ? -6.638 -1.658 -1.972 1.00 98.19 136 PRO A CA 1
ATOM 1123 C C . PRO A 1 136 ? -7.933 -0.838 -2.134 1.00 98.19 136 PRO A C 1
ATOM 1125 O O . PRO A 1 136 ? -8.421 -0.606 -3.247 1.00 98.19 136 PRO A O 1
ATOM 1128 N N . ILE A 1 137 ? -8.490 -0.348 -1.024 1.00 97.88 137 ILE A N 1
ATOM 1129 C CA . ILE A 1 137 ? -9.676 0.520 -0.994 1.00 97.88 137 ILE A CA 1
ATOM 1130 C C . ILE A 1 137 ? -9.273 1.943 -0.621 1.00 97.88 137 ILE A C 1
ATOM 1132 O O . ILE A 1 137 ? -8.681 2.185 0.429 1.00 97.88 137 ILE A O 1
ATOM 1136 N N . LYS A 1 138 ? -9.657 2.898 -1.468 1.00 95.50 138 LYS A N 1
ATOM 1137 C CA . LYS A 1 138 ? -9.505 4.323 -1.184 1.00 95.50 138 LYS A CA 1
ATOM 1138 C C . LYS A 1 138 ? -10.727 4.853 -0.433 1.00 95.50 138 LYS A C 1
ATOM 1140 O O . LYS A 1 138 ? -11.852 4.720 -0.922 1.00 95.50 138 LYS A O 1
ATOM 1145 N N . VAL A 1 139 ? -10.495 5.511 0.696 1.00 93.19 139 VAL A N 1
ATOM 1146 C CA . VAL A 1 139 ? -11.499 6.311 1.411 1.00 93.19 139 VAL A CA 1
ATOM 1147 C C . VAL A 1 139 ? -11.228 7.801 1.228 1.00 93.19 139 VAL A C 1
ATOM 1149 O O . VAL A 1 139 ? -10.128 8.211 0.846 1.00 93.19 139 VAL A O 1
ATOM 1152 N N . THR A 1 140 ? -12.243 8.632 1.442 1.00 83.94 140 THR A N 1
ATOM 1153 C CA . THR A 1 140 ? -12.063 10.082 1.388 1.00 83.94 140 THR A CA 1
ATOM 1154 C C . THR A 1 140 ? -11.499 10.670 2.650 1.00 83.94 140 THR A C 1
ATOM 1156 O O . THR A 1 140 ? -12.044 10.493 3.731 1.00 83.94 140 THR A O 1
ATOM 1159 N N . GLN A 1 141 ? -10.504 11.526 2.457 1.00 73.25 141 GLN A N 1
ATOM 1160 C CA . GLN A 1 141 ? -10.236 12.595 3.399 1.00 73.25 141 GLN A CA 1
ATOM 1161 C C . GLN A 1 141 ? -11.191 13.746 3.071 1.00 73.25 141 GLN A C 1
ATOM 1163 O O . GLN A 1 141 ? -11.332 14.126 1.896 1.00 73.25 141 GLN A O 1
ATOM 1168 N N . ARG A 1 142 ? -11.858 14.321 4.077 1.00 67.00 142 ARG A N 1
ATOM 1169 C CA . ARG A 1 142 ? -12.535 15.607 3.906 1.00 67.00 142 ARG A CA 1
ATOM 1170 C C . ARG A 1 142 ? -11.473 16.578 3.415 1.00 67.00 142 ARG A C 1
ATOM 1172 O O . ARG A 1 142 ? -10.423 16.746 4.029 1.00 67.00 142 ARG A O 1
ATOM 1179 N N . LYS A 1 143 ? -11.731 17.199 2.266 1.00 52.47 143 LYS A N 1
ATOM 1180 C CA . LYS A 1 143 ? -10.822 18.176 1.672 1.00 52.47 143 LYS A CA 1
ATOM 1181 C C . LYS A 1 143 ? -10.729 19.353 2.648 1.00 52.47 143 LYS A C 1
ATOM 1183 O O . LYS A 1 143 ? -11.562 20.253 2.594 1.00 52.47 143 LYS A O 1
ATOM 1188 N N . GLN A 1 144 ? -9.747 19.357 3.551 1.00 45.56 144 GLN A N 1
ATOM 1189 C CA . GLN A 1 144 ? -9.317 20.606 4.155 1.00 45.56 144 GLN A CA 1
ATOM 1190 C C . GLN A 1 144 ? -8.827 21.439 2.982 1.00 45.56 144 GLN A C 1
ATOM 1192 O O . GLN A 1 144 ? -7.850 21.104 2.312 1.00 45.56 144 GLN A O 1
ATOM 1197 N N . TYR A 1 145 ? -9.601 22.460 2.652 1.00 34.88 145 TYR A N 1
ATOM 1198 C CA . TYR A 1 145 ? -9.233 23.458 1.678 1.00 34.88 145 TYR A CA 1
ATOM 1199 C C . TYR A 1 145 ? -7.990 24.158 2.240 1.00 34.88 145 TYR A C 1
ATOM 1201 O O . TYR A 1 145 ? -8.096 25.130 2.979 1.00 34.88 145 TYR A O 1
ATOM 1209 N N . LYS A 1 146 ? -6.800 23.602 1.971 1.00 38.88 146 LYS A N 1
ATOM 1210 C CA . LYS A 1 146 ? -5.515 24.264 2.196 1.00 38.88 146 LYS A CA 1
ATOM 1211 C C . LYS A 1 146 ? -5.402 25.393 1.168 1.00 38.88 146 LYS A C 1
ATOM 1213 O O . LYS A 1 146 ? -4.584 25.341 0.259 1.00 38.88 146 LYS A O 1
ATOM 1218 N N . GLU A 1 147 ? -6.235 26.421 1.307 1.00 34.56 147 GLU A N 1
ATOM 1219 C CA . GLU A 1 147 ? -5.832 27.778 0.957 1.00 34.56 147 GLU A CA 1
ATOM 1220 C C . GLU A 1 147 ? -4.952 28.283 2.099 1.00 34.56 147 GLU A C 1
ATOM 1222 O O . GLU A 1 147 ? -5.350 29.064 2.954 1.00 34.56 147 GLU A O 1
ATOM 1227 N N . SER A 1 148 ? -3.725 27.788 2.137 1.00 33.09 148 SER A N 1
ATOM 1228 C CA . SER A 1 148 ? -2.630 28.612 2.609 1.00 33.09 148 SER A CA 1
ATOM 1229 C C . SER A 1 148 ? -1.520 28.425 1.589 1.00 33.09 148 SER A C 1
ATOM 1231 O O . SER A 1 148 ? -1.143 27.277 1.328 1.00 33.09 148 SER A O 1
ATOM 1233 N N . PRO A 1 149 ? -0.993 29.507 0.988 1.00 37.16 149 PRO A N 1
ATOM 1234 C CA . PRO A 1 149 ? 0.281 29.420 0.296 1.00 37.16 149 PRO A CA 1
ATOM 1235 C C . PRO A 1 149 ? 1.298 28.791 1.258 1.00 37.16 149 PRO A C 1
ATOM 1237 O O . PRO A 1 149 ? 1.152 28.964 2.478 1.00 37.16 149 PRO A O 1
ATOM 1240 N N . PRO A 1 150 ? 2.312 28.063 0.758 1.00 41.47 150 PRO A N 1
ATOM 1241 C CA . PRO A 1 150 ? 3.402 27.634 1.616 1.00 41.47 150 PRO A CA 1
ATOM 1242 C C . PRO A 1 150 ? 3.944 28.881 2.312 1.00 41.47 150 PRO A C 1
ATOM 1244 O O . PRO A 1 150 ? 4.406 29.814 1.652 1.00 41.47 150 PRO A O 1
ATOM 1247 N N . ALA A 1 151 ? 3.824 28.920 3.640 1.00 41.88 151 ALA A N 1
ATOM 1248 C CA . ALA A 1 151 ? 4.534 29.902 4.432 1.00 41.88 151 ALA A CA 1
ATOM 1249 C C . ALA A 1 151 ? 6.007 29.775 4.035 1.00 41.88 151 ALA A C 1
ATOM 1251 O O . ALA A 1 151 ? 6.577 28.680 4.052 1.00 41.88 151 ALA A O 1
ATOM 1252 N N . THR A 1 152 ? 6.585 30.878 3.571 1.00 42.16 152 THR A N 1
ATOM 1253 C CA . THR A 1 152 ? 7.993 30.979 3.198 1.00 42.16 152 THR A CA 1
ATOM 1254 C C . THR A 1 152 ? 8.839 30.491 4.372 1.00 42.16 152 THR A C 1
ATOM 1256 O O . THR A 1 152 ? 8.948 31.200 5.369 1.00 42.16 152 THR A O 1
ATOM 1259 N N . GLY A 1 153 ? 9.377 29.271 4.283 1.00 45.94 153 GLY A N 1
ATOM 1260 C CA . GLY A 1 153 ? 10.209 28.684 5.339 1.00 45.94 153 GLY A CA 1
ATOM 1261 C C . GLY A 1 153 ? 9.918 27.230 5.716 1.00 45.94 153 GLY A C 1
ATOM 1262 O O . GLY A 1 153 ? 10.704 26.662 6.465 1.00 45.94 153 GLY A O 1
ATOM 1263 N N . VAL A 1 154 ? 8.859 26.586 5.204 1.00 48.41 154 VAL A N 1
ATOM 1264 C CA . VAL A 1 154 ? 8.698 25.131 5.401 1.00 48.41 154 VAL A CA 1
ATOM 1265 C C . VAL A 1 154 ? 9.710 24.410 4.510 1.00 48.41 154 VAL A C 1
ATOM 1267 O O . VAL A 1 154 ? 9.673 24.563 3.286 1.00 48.41 154 VAL A O 1
ATOM 1270 N N . ALA A 1 155 ? 10.631 23.661 5.122 1.00 45.62 155 ALA A N 1
ATOM 1271 C CA . ALA A 1 155 ? 11.586 22.810 4.420 1.00 45.62 155 ALA A CA 1
ATOM 1272 C C . ALA A 1 155 ? 10.866 22.005 3.325 1.00 45.62 155 ALA A C 1
ATOM 1274 O O . ALA A 1 155 ? 9.758 21.504 3.539 1.00 45.62 155 ALA A O 1
ATOM 1275 N N . ARG A 1 156 ? 11.463 21.906 2.128 1.00 47.78 156 ARG A N 1
ATOM 1276 C CA . ARG A 1 156 ? 10.927 21.034 1.075 1.00 47.78 156 ARG A CA 1
ATOM 1277 C C . ARG A 1 156 ? 10.827 19.634 1.668 1.00 47.78 156 ARG A C 1
ATOM 1279 O O . ARG A 1 156 ? 11.846 19.062 2.031 1.00 47.78 156 ARG A O 1
ATOM 1286 N N . SER A 1 157 ? 9.604 19.125 1.795 1.00 56.69 157 SER A N 1
ATOM 1287 C CA . SER A 1 157 ? 9.377 17.752 2.235 1.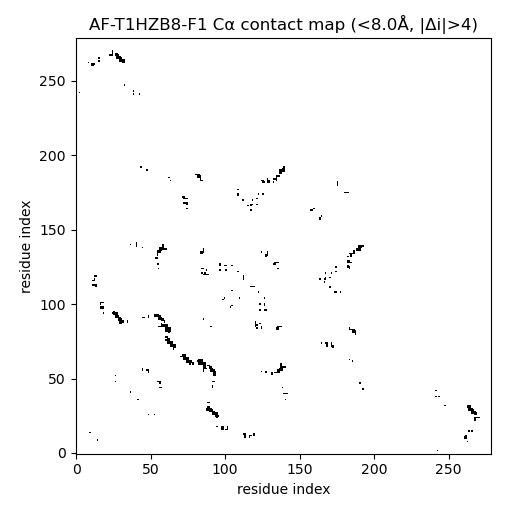00 56.69 157 SER A CA 1
ATOM 1288 C C . SER A 1 157 ? 10.235 16.815 1.371 1.00 56.69 157 SER A C 1
ATOM 1290 O O . SER A 1 157 ? 10.124 16.907 0.141 1.00 56.69 157 SER A O 1
ATOM 1292 N N . PRO A 1 158 ? 11.065 15.936 1.968 1.00 60.50 158 PRO A N 1
ATOM 1293 C CA . PRO A 1 158 ? 11.879 14.970 1.222 1.00 60.50 158 PRO A CA 1
ATOM 1294 C C . PRO A 1 158 ? 11.049 14.136 0.232 1.00 60.50 158 PRO A C 1
ATOM 1296 O O . PRO A 1 158 ? 11.523 13.735 -0.826 1.00 60.50 158 PRO A O 1
ATOM 1299 N N . TRP A 1 159 ? 9.757 13.965 0.526 1.00 60.38 159 TRP A N 1
ATOM 1300 C CA . TRP A 1 159 ? 8.783 13.234 -0.282 1.00 60.38 159 TRP A CA 1
ATOM 1301 C C . TRP A 1 159 ? 8.474 13.870 -1.653 1.00 60.38 159 TRP A C 1
ATOM 1303 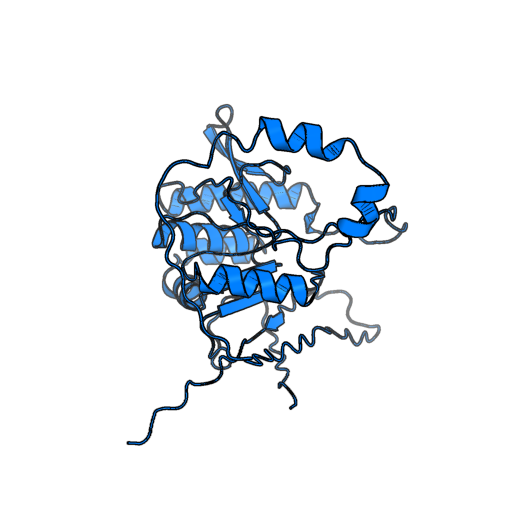O O . TRP A 1 159 ? 7.912 13.200 -2.525 1.00 60.38 159 TRP A O 1
ATOM 1313 N N . ASN A 1 160 ? 8.826 15.146 -1.858 1.00 60.66 160 ASN A N 1
ATOM 1314 C CA . ASN A 1 160 ? 8.605 15.890 -3.107 1.00 60.66 160 ASN A CA 1
ATOM 1315 C C . ASN A 1 160 ? 9.857 15.998 -3.999 1.00 60.66 160 ASN A C 1
ATOM 1317 O O . ASN A 1 160 ? 9.814 16.688 -5.020 1.00 60.66 160 ASN A O 1
ATOM 1321 N N . ASP A 1 161 ? 10.960 15.347 -3.630 1.00 71.62 161 ASP A N 1
ATOM 1322 C CA . ASP A 1 161 ? 12.195 15.325 -4.416 1.00 71.62 161 ASP A CA 1
ATOM 1323 C C . ASP A 1 161 ? 12.024 14.479 -5.704 1.00 71.62 161 ASP A C 1
ATOM 1325 O O . ASP A 1 161 ? 11.482 13.370 -5.639 1.00 71.62 161 ASP A O 1
ATOM 1329 N N . PRO A 1 162 ? 12.451 14.948 -6.894 1.00 76.50 162 PRO A N 1
ATOM 1330 C CA . PRO A 1 162 ? 12.551 14.106 -8.088 1.00 76.50 162 PRO A CA 1
ATOM 1331 C C . PRO A 1 162 ? 13.268 12.767 -7.854 1.00 76.50 162 PRO A C 1
ATOM 1333 O O . PRO A 1 162 ? 12.815 11.743 -8.376 1.00 76.50 162 PRO A O 1
ATOM 1336 N N . ASP A 1 163 ? 14.318 12.748 -7.029 1.00 80.25 163 ASP A N 1
ATOM 1337 C CA . ASP A 1 163 ? 15.076 11.533 -6.718 1.00 80.25 163 ASP A CA 1
ATOM 1338 C C . ASP A 1 163 ? 14.217 10.518 -5.957 1.00 80.25 163 ASP A C 1
ATOM 1340 O O . ASP A 1 163 ? 14.260 9.320 -6.243 1.00 80.25 163 ASP A O 1
ATOM 1344 N N . HIS A 1 164 ? 13.333 10.993 -5.076 1.00 82.19 164 HIS A N 1
ATOM 1345 C CA . HIS A 1 164 ? 12.380 10.155 -4.351 1.00 82.19 164 HIS A CA 1
ATOM 1346 C C . HIS A 1 164 ? 11.421 9.411 -5.309 1.00 82.19 164 HIS A C 1
ATOM 1348 O O . HIS A 1 164 ? 11.114 8.231 -5.111 1.00 82.19 164 HIS A O 1
ATOM 1354 N N . PHE A 1 165 ? 10.987 10.047 -6.405 1.00 85.06 165 PHE A N 1
ATOM 1355 C CA . PHE A 1 165 ? 10.162 9.386 -7.428 1.00 85.06 165 PHE A CA 1
ATOM 1356 C C . PHE A 1 165 ? 10.948 8.364 -8.258 1.00 85.06 165 PHE A C 1
ATOM 1358 O O . PHE A 1 165 ? 10.423 7.287 -8.553 1.00 85.06 165 PHE A O 1
ATOM 1365 N N . ILE A 1 166 ? 12.196 8.674 -8.616 1.00 89.12 166 ILE A N 1
ATOM 1366 C CA . ILE A 1 166 ? 13.084 7.766 -9.362 1.00 89.12 166 ILE A CA 1
ATOM 1367 C C . ILE A 1 166 ? 13.418 6.525 -8.518 1.00 89.12 166 ILE A C 1
ATOM 1369 O O . ILE A 1 166 ? 13.428 5.401 -9.029 1.00 89.12 166 ILE A O 1
ATOM 1373 N N . GLN A 1 167 ? 13.616 6.692 -7.212 1.00 92.44 167 GLN A N 1
ATOM 1374 C CA . GLN A 1 167 ? 13.821 5.579 -6.286 1.00 92.44 167 GLN A CA 1
ATOM 1375 C C . GLN A 1 167 ? 12.589 4.674 -6.214 1.00 92.44 167 GLN A C 1
ATOM 1377 O O . GLN A 1 167 ? 12.706 3.474 -6.456 1.00 92.44 167 GLN A O 1
ATOM 1382 N N . ARG A 1 168 ? 11.387 5.233 -6.000 1.00 95.69 168 ARG A N 1
ATOM 1383 C CA . ARG A 1 168 ? 10.132 4.452 -6.009 1.00 95.69 168 ARG A CA 1
ATOM 1384 C C . ARG A 1 168 ? 9.919 3.709 -7.321 1.00 95.69 168 ARG A C 1
ATOM 1386 O O . ARG A 1 168 ? 9.460 2.567 -7.323 1.00 95.69 168 ARG A O 1
ATOM 1393 N N . GLN A 1 169 ? 10.301 4.332 -8.432 1.00 95.06 169 GLN A N 1
ATOM 1394 C CA . GLN A 1 169 ? 10.268 3.704 -9.743 1.00 95.06 169 GLN A CA 1
ATOM 1395 C C . GLN A 1 169 ? 11.186 2.479 -9.835 1.00 95.06 169 GLN A C 1
ATOM 1397 O O . GLN A 1 169 ? 10.807 1.454 -10.412 1.00 95.06 169 GLN A O 1
ATOM 1402 N N . THR A 1 170 ? 12.386 2.600 -9.273 1.00 95.88 170 THR A N 1
ATOM 1403 C CA . THR A 1 170 ? 13.392 1.536 -9.220 1.00 95.88 170 THR A CA 1
ATOM 1404 C C . THR A 1 170 ? 12.909 0.389 -8.339 1.00 95.88 170 THR A C 1
ATOM 1406 O O . THR A 1 170 ? 12.864 -0.748 -8.805 1.00 95.88 170 THR A O 1
ATOM 1409 N N . CYS A 1 171 ? 12.441 0.689 -7.122 1.00 97.44 171 CYS A N 1
ATOM 1410 C CA . CYS A 1 171 ? 11.854 -0.294 -6.210 1.00 97.44 171 CYS A CA 1
ATOM 1411 C C . CYS A 1 171 ? 10.751 -1.109 -6.887 1.00 97.44 171 CYS A C 1
ATOM 1413 O O . CYS A 1 171 ? 10.766 -2.333 -6.842 1.00 97.44 171 CYS A O 1
ATOM 1415 N N . LEU A 1 172 ? 9.820 -0.436 -7.567 1.00 97.50 172 LEU A N 1
ATOM 1416 C CA . LEU A 1 172 ? 8.672 -1.072 -8.205 1.00 97.50 172 LEU A CA 1
ATOM 1417 C C . LEU A 1 172 ? 9.094 -2.100 -9.270 1.00 97.50 172 LEU A C 1
ATOM 1419 O O . LEU A 1 172 ? 8.529 -3.193 -9.328 1.00 97.50 172 LEU A O 1
ATOM 1423 N N . ASN A 1 173 ? 10.108 -1.780 -10.078 1.00 97.88 173 ASN A N 1
ATOM 1424 C CA . ASN A 1 173 ? 10.645 -2.713 -11.070 1.00 97.88 173 ASN A CA 1
ATOM 1425 C C . ASN A 1 173 ? 11.426 -3.863 -10.414 1.00 97.88 173 ASN A C 1
ATOM 1427 O O . ASN A 1 173 ? 11.230 -5.014 -10.801 1.00 97.88 173 ASN A O 1
ATOM 1431 N N . THR A 1 174 ? 12.242 -3.585 -9.391 1.00 98.00 174 THR A N 1
ATOM 1432 C CA . THR A 1 174 ? 12.937 -4.625 -8.612 1.00 98.00 174 THR A CA 1
ATOM 1433 C C . THR A 1 174 ? 11.943 -5.598 -7.984 1.00 98.00 174 THR A C 1
ATOM 1435 O O . THR A 1 174 ? 12.105 -6.810 -8.102 1.00 98.00 174 THR A O 1
ATOM 1438 N N . PHE A 1 175 ? 10.875 -5.091 -7.368 1.00 98.50 175 PHE A N 1
ATOM 1439 C CA . PHE A 1 175 ? 9.849 -5.922 -6.749 1.00 98.50 175 PHE A CA 1
ATOM 1440 C C . PHE A 1 175 ? 9.152 -6.792 -7.793 1.00 98.50 175 PHE A C 1
ATOM 1442 O O . PHE A 1 175 ? 9.072 -8.003 -7.611 1.00 98.50 175 PHE A O 1
ATOM 1449 N N . ALA A 1 176 ? 8.722 -6.218 -8.920 1.00 98.25 176 ALA A N 1
ATOM 1450 C CA . ALA A 1 176 ? 8.095 -6.986 -9.995 1.00 98.25 176 ALA A CA 1
ATOM 1451 C C . ALA A 1 176 ? 9.012 -8.097 -10.539 1.00 98.25 176 ALA A C 1
ATOM 1453 O O . ALA A 1 176 ? 8.542 -9.203 -10.803 1.00 98.25 176 ALA A O 1
ATOM 1454 N N . ALA A 1 177 ? 10.317 -7.833 -10.654 1.00 98.00 177 ALA A N 1
ATOM 1455 C CA . ALA A 1 177 ? 11.293 -8.833 -11.076 1.00 98.00 177 ALA A CA 1
ATOM 1456 C C . ALA A 1 177 ? 11.429 -9.979 -10.059 1.00 98.00 177 ALA A C 1
ATOM 1458 O O . ALA A 1 177 ? 11.416 -11.143 -10.450 1.00 98.00 177 ALA A O 1
ATOM 1459 N N . VAL A 1 178 ? 11.505 -9.671 -8.758 1.00 98.12 178 VAL A N 1
ATOM 1460 C CA . VAL A 1 178 ? 11.641 -10.686 -7.695 1.00 98.12 178 VAL A CA 1
ATOM 1461 C C . VAL A 1 178 ? 10.359 -11.501 -7.505 1.00 98.12 178 VAL A C 1
ATOM 1463 O O . VAL A 1 178 ? 10.432 -12.711 -7.318 1.00 98.12 178 VAL A O 1
ATOM 1466 N N . PHE A 1 179 ? 9.184 -10.870 -7.590 1.00 97.94 179 PHE A N 1
ATOM 1467 C CA . PHE A 1 179 ? 7.896 -11.576 -7.574 1.00 97.94 179 PHE A CA 1
ATOM 1468 C C . PHE A 1 179 ? 7.640 -12.375 -8.866 1.00 97.94 179 PHE A C 1
ATOM 1470 O O . PHE A 1 179 ? 6.777 -13.251 -8.878 1.00 97.94 179 PHE A O 1
ATOM 1477 N N . GLY A 1 180 ? 8.358 -12.076 -9.955 1.00 97.94 180 GLY A N 1
ATOM 1478 C CA . GLY A 1 180 ? 8.222 -12.719 -11.266 1.00 97.94 180 GLY A CA 1
ATOM 1479 C C . GLY A 1 180 ? 7.054 -12.207 -12.120 1.00 97.94 180 GLY A C 1
ATOM 1480 O O . GLY A 1 180 ? 6.854 -12.681 -13.235 1.00 97.94 180 GLY A O 1
ATOM 1481 N N . TYR A 1 181 ? 6.271 -11.255 -11.614 1.00 98.19 181 TYR A N 1
ATOM 1482 C CA . TYR A 1 181 ? 5.169 -10.590 -12.314 1.00 98.19 181 TYR A CA 1
ATOM 1483 C C . TYR A 1 181 ? 4.775 -9.307 -11.562 1.00 98.19 181 TYR A C 1
ATOM 1485 O O . TYR A 1 181 ? 5.302 -9.037 -10.486 1.00 98.19 181 TYR A O 1
ATOM 1493 N N . MET A 1 182 ? 3.837 -8.518 -12.103 1.00 98.31 182 MET A N 1
ATOM 1494 C CA . MET A 1 182 ? 3.264 -7.347 -11.421 1.00 98.31 182 MET A CA 1
ATOM 1495 C C . MET A 1 182 ? 2.054 -7.748 -10.557 1.00 98.31 182 MET A C 1
ATOM 1497 O O . MET A 1 182 ? 0.998 -8.041 -11.123 1.00 98.31 182 MET A O 1
ATOM 1501 N N . PRO A 1 183 ? 2.151 -7.761 -9.210 1.00 98.44 183 PRO A N 1
ATOM 1502 C CA . PRO A 1 183 ? 1.046 -8.177 -8.349 1.00 98.44 183 PRO A CA 1
ATOM 1503 C C . PRO A 1 183 ? 0.013 -7.080 -8.105 1.00 98.44 183 PRO A C 1
ATOM 1505 O O . PRO A 1 183 ? -1.117 -7.397 -7.745 1.00 98.44 183 PRO A O 1
ATOM 1508 N N . LEU A 1 184 ? 0.387 -5.807 -8.268 1.00 98.62 184 LEU A N 1
ATOM 1509 C CA . LEU A 1 184 ? -0.508 -4.685 -8.009 1.00 98.62 184 LEU A CA 1
ATOM 1510 C C . LEU A 1 184 ? -1.709 -4.713 -8.956 1.00 98.62 184 LEU A C 1
ATOM 1512 O O . LEU A 1 184 ? -1.565 -4.764 -10.176 1.00 98.62 184 LEU A O 1
ATOM 1516 N N . LEU A 1 185 ? -2.904 -4.598 -8.385 1.00 98.19 185 LEU A N 1
ATOM 1517 C CA . LEU A 1 185 ? -4.153 -4.541 -9.136 1.00 98.19 185 LEU A CA 1
ATOM 1518 C C . LEU A 1 185 ? -4.711 -3.121 -9.110 1.00 98.19 185 LEU A C 1
ATOM 1520 O O . LEU A 1 185 ? -4.712 -2.457 -8.074 1.00 98.19 185 LEU A O 1
ATOM 1524 N N . ARG A 1 186 ? -5.189 -2.645 -10.262 1.00 97.38 186 ARG A N 1
ATOM 1525 C CA . ARG A 1 186 ? -5.857 -1.343 -10.359 1.00 97.38 186 ARG A CA 1
ATOM 1526 C C . ARG A 1 186 ? -7.296 -1.436 -9.850 1.00 97.38 186 ARG A C 1
ATOM 1528 O O . ARG A 1 186 ? -7.971 -2.443 -10.038 1.00 97.38 186 ARG A O 1
ATOM 1535 N N . SER A 1 187 ? -7.762 -0.361 -9.234 1.00 95.56 187 SER A N 1
ATOM 1536 C CA . SER A 1 187 ? -9.123 -0.151 -8.756 1.00 95.56 187 SER A CA 1
ATOM 1537 C C . SER A 1 187 ? -9.534 1.293 -9.012 1.00 95.56 187 SER A C 1
ATOM 1539 O O . SER A 1 187 ? -8.709 2.205 -9.001 1.00 95.56 187 SER A O 1
ATOM 1541 N N . ASN A 1 188 ? -10.833 1.489 -9.196 1.00 94.75 188 ASN A N 1
ATOM 1542 C CA . ASN A 1 188 ? -11.503 2.785 -9.221 1.00 94.75 188 ASN A CA 1
ATOM 1543 C C . ASN A 1 188 ? -12.501 2.935 -8.056 1.00 94.75 188 ASN A C 1
ATOM 1545 O O . ASN A 1 188 ? -13.242 3.916 -7.987 1.00 94.75 188 ASN A O 1
ATOM 1549 N N . THR A 1 189 ? -12.524 1.966 -7.133 1.00 92.38 189 THR A N 1
ATOM 1550 C CA . THR A 1 189 ? -13.446 1.956 -5.996 1.00 92.38 189 THR A CA 1
ATOM 1551 C C . THR A 1 189 ? -13.077 3.057 -5.013 1.00 92.38 189 THR A C 1
ATOM 1553 O O . THR A 1 189 ? -11.931 3.196 -4.596 1.00 92.38 189 THR A O 1
ATOM 1556 N N . ARG A 1 190 ? -14.067 3.841 -4.606 1.00 92.00 190 ARG A N 1
ATOM 1557 C CA . ARG A 1 190 ? -13.914 4.840 -3.557 1.00 92.00 190 ARG A CA 1
ATOM 1558 C C . ARG A 1 190 ? -15.124 4.770 -2.649 1.00 92.00 190 ARG A C 1
ATOM 1560 O O . ARG A 1 190 ? -16.250 4.808 -3.141 1.00 92.00 190 ARG A O 1
ATOM 1567 N N . LEU A 1 191 ? -14.875 4.664 -1.352 1.00 92.56 191 LEU A N 1
ATOM 1568 C CA . LEU A 1 191 ? -15.923 4.673 -0.343 1.00 92.56 191 LEU A CA 1
ATOM 1569 C C . LEU A 1 191 ? -15.875 6.003 0.397 1.00 92.56 191 LEU A C 1
ATOM 1571 O O . LEU A 1 191 ? -14.826 6.415 0.887 1.00 92.56 191 LEU A O 1
ATOM 1575 N N . ASP A 1 192 ? -17.025 6.662 0.448 1.00 88.75 192 ASP A N 1
ATOM 1576 C CA . ASP A 1 192 ? -17.214 7.937 1.126 1.00 88.75 192 ASP A CA 1
ATOM 1577 C C . ASP A 1 192 ? -18.267 7.744 2.224 1.00 88.75 192 ASP A C 1
ATOM 1579 O O . ASP A 1 192 ? -19.220 6.981 2.016 1.00 88.75 192 ASP A O 1
ATOM 1583 N N . PRO A 1 193 ? -18.133 8.411 3.383 1.00 83.25 193 PRO A N 1
ATOM 1584 C CA . PRO A 1 193 ? -19.185 8.384 4.382 1.00 83.25 193 PRO A CA 1
ATOM 1585 C C . PRO A 1 193 ? -20.459 8.961 3.764 1.00 83.25 193 PRO A C 1
ATOM 1587 O O . PRO A 1 193 ? -20.436 9.998 3.091 1.00 83.25 193 PRO A O 1
ATOM 1590 N N . VAL A 1 194 ? -21.593 8.294 3.994 1.00 72.69 194 VAL A N 1
ATOM 1591 C CA . VAL A 1 194 ? -22.901 8.884 3.686 1.00 72.69 194 VAL A CA 1
ATOM 1592 C C . VAL A 1 194 ? -22.972 10.212 4.436 1.00 72.69 194 VAL A C 1
ATOM 1594 O O . VAL A 1 194 ? -22.508 10.281 5.571 1.00 72.69 194 VAL A O 1
ATOM 1597 N N . LEU A 1 195 ? -23.512 11.254 3.796 1.00 59.41 195 LEU A N 1
ATOM 1598 C CA . LEU A 1 195 ? -23.621 12.640 4.281 1.00 59.41 195 LEU A CA 1
ATOM 1599 C C . LEU A 1 195 ? -24.475 12.783 5.563 1.00 59.41 195 LEU A C 1
ATOM 1601 O O . LEU A 1 195 ? -25.443 13.540 5.617 1.00 59.41 195 LEU A O 1
ATOM 1605 N N . PHE A 1 196 ? -24.150 12.042 6.613 1.00 45.78 196 PHE A N 1
ATOM 1606 C CA . PHE A 1 196 ? -24.769 12.121 7.916 1.00 45.78 196 PHE A CA 1
ATOM 1607 C C . PHE A 1 196 ? -24.193 13.352 8.619 1.00 45.78 196 PHE A C 1
ATOM 1609 O O . PHE A 1 196 ? -22.995 13.423 8.883 1.00 45.78 196 PHE A O 1
ATOM 1616 N N . LYS A 1 197 ? -25.063 14.338 8.878 1.00 43.41 197 LYS A N 1
ATOM 1617 C CA . LYS A 1 197 ? -24.766 15.684 9.420 1.00 43.41 197 LYS A CA 1
ATOM 1618 C C . LYS A 1 197 ? -24.143 16.700 8.458 1.00 43.41 197 LYS A C 1
ATOM 1620 O O . LYS A 1 197 ? -23.810 17.801 8.893 1.00 43.41 197 LYS A O 1
ATOM 1625 N N . ASP A 1 198 ? -24.043 16.405 7.167 1.00 51.78 198 ASP A N 1
ATOM 1626 C CA . ASP A 1 198 ? -23.671 17.443 6.206 1.00 51.78 198 ASP A CA 1
ATOM 1627 C C . ASP A 1 198 ? -24.847 18.444 6.095 1.00 51.78 198 ASP A C 1
ATOM 1629 O O . ASP A 1 198 ? -25.999 18.010 5.944 1.00 51.78 198 ASP A O 1
ATOM 1633 N N . PRO A 1 199 ? -24.640 19.775 6.199 1.00 49.81 199 PRO A N 1
ATOM 1634 C CA . PRO A 1 199 ? -25.704 20.779 6.137 1.00 49.81 199 PRO A CA 1
ATOM 1635 C C . PRO A 1 199 ? -26.254 20.948 4.708 1.00 49.81 199 PRO A C 1
ATOM 1637 O O . PRO A 1 199 ? -26.526 22.058 4.246 1.00 49.81 199 PRO A O 1
ATOM 1640 N N . VAL A 1 200 ? -26.466 19.843 3.990 1.00 54.78 200 VAL A N 1
ATOM 1641 C CA . VAL A 1 200 ? -27.089 19.790 2.665 1.00 54.78 200 VAL A CA 1
ATOM 1642 C C . VAL A 1 200 ? -28.473 20.431 2.710 1.00 54.78 200 VAL A C 1
ATOM 1644 O O . VAL A 1 200 ? -28.877 21.084 1.754 1.00 54.78 200 VAL A O 1
ATOM 1647 N N . SER A 1 201 ? -29.189 20.339 3.836 1.00 56.72 201 SER A N 1
ATOM 1648 C CA . SER A 1 201 ? -30.455 21.054 4.049 1.00 56.72 201 SER A CA 1
ATOM 1649 C C . SER A 1 201 ? -30.294 22.583 4.017 1.00 56.72 201 SER A C 1
ATOM 1651 O O . SER A 1 201 ? -31.159 23.275 3.475 1.00 56.72 201 SER A O 1
ATOM 1653 N N . ASN A 1 202 ? -29.172 23.116 4.510 1.00 54.84 202 ASN A N 1
ATOM 1654 C CA . ASN A 1 202 ? -28.862 24.547 4.475 1.00 54.84 202 ASN A CA 1
ATOM 1655 C C . ASN A 1 202 ? -28.396 24.990 3.076 1.00 54.84 202 ASN A C 1
ATOM 1657 O O . ASN A 1 202 ? -28.763 26.072 2.618 1.00 54.84 202 ASN A O 1
ATOM 1661 N N . LEU A 1 203 ? -27.650 24.140 2.358 1.00 52.81 203 LEU A N 1
ATOM 1662 C CA . LEU A 1 203 ? -27.147 24.423 1.004 1.00 52.81 203 LEU A CA 1
ATOM 1663 C C . LEU A 1 203 ? -28.171 24.155 -0.112 1.00 52.81 203 LEU A C 1
ATOM 1665 O O . LEU A 1 203 ? -28.096 24.789 -1.167 1.00 52.81 203 LEU A O 1
ATOM 1669 N N . ARG A 1 204 ? -29.189 23.314 0.125 1.00 53.50 204 ARG A N 1
ATOM 1670 C CA . ARG A 1 204 ? -30.338 23.116 -0.783 1.00 53.50 204 ARG A CA 1
ATOM 1671 C C . ARG A 1 204 ? -31.079 24.421 -1.070 1.00 53.50 204 ARG A C 1
ATOM 1673 O O . ARG A 1 204 ? -31.583 24.611 -2.173 1.00 53.50 204 ARG A O 1
ATOM 1680 N N . LYS A 1 205 ? -31.100 25.359 -0.114 1.00 55.00 205 LYS A N 1
ATOM 1681 C CA . LYS A 1 205 ? -31.679 26.697 -0.324 1.00 55.00 205 LYS A CA 1
ATOM 1682 C C . LYS A 1 205 ? -30.842 27.569 -1.270 1.00 55.00 205 LYS A C 1
ATOM 1684 O O . LYS A 1 205 ? -31.411 28.446 -1.912 1.00 55.00 205 LYS A O 1
ATOM 1689 N N . LYS A 1 206 ? -29.529 27.320 -1.384 1.00 51.09 206 LYS A N 1
ATOM 1690 C CA . LYS A 1 206 ? -28.591 28.099 -2.212 1.00 51.09 206 LYS A CA 1
ATOM 1691 C C . LYS A 1 206 ? -28.526 27.613 -3.667 1.00 51.09 206 LYS A C 1
ATOM 1693 O O . LYS A 1 206 ? -28.312 28.428 -4.555 1.00 51.09 206 LYS A O 1
ATOM 1698 N N . TYR A 1 207 ? -28.786 26.328 -3.926 1.00 53.03 207 TYR A N 1
ATOM 1699 C CA . TYR A 1 207 ? -28.771 25.753 -5.278 1.00 53.03 207 TYR A CA 1
ATOM 1700 C C . TYR A 1 207 ? -30.024 24.915 -5.565 1.00 53.03 207 TYR A C 1
ATOM 1702 O O . TYR A 1 207 ? -29.981 23.687 -5.594 1.00 53.03 207 TYR A O 1
ATOM 1710 N N . ARG A 1 208 ? -31.151 25.585 -5.844 1.00 55.53 208 ARG A N 1
ATOM 1711 C CA . ARG A 1 208 ? -32.429 24.930 -6.205 1.00 55.53 208 ARG A CA 1
ATOM 1712 C C . ARG A 1 208 ? -32.360 24.052 -7.466 1.00 55.53 208 ARG A C 1
ATOM 1714 O O . ARG A 1 208 ? -33.255 23.249 -7.687 1.00 55.53 208 ARG A O 1
ATOM 1721 N N . GLN A 1 209 ? -31.331 24.206 -8.301 1.00 55.81 209 GLN A N 1
ATOM 1722 C CA . GLN A 1 209 ? -31.214 23.510 -9.589 1.00 55.81 209 GLN A CA 1
ATOM 1723 C C . GLN A 1 209 ? -30.411 22.198 -9.537 1.00 55.81 209 GLN A C 1
ATOM 1725 O O . GLN A 1 209 ? -30.365 21.488 -10.539 1.00 55.81 209 GLN A O 1
ATOM 1730 N N . ILE A 1 210 ? -29.810 21.826 -8.398 1.00 54.16 210 ILE A N 1
ATOM 1731 C CA . ILE A 1 210 ? -29.047 20.564 -8.290 1.00 54.16 210 ILE A CA 1
ATOM 1732 C C . ILE A 1 210 ? -29.953 19.331 -8.468 1.00 54.16 210 ILE A C 1
ATOM 1734 O O . ILE A 1 210 ? -29.520 18.326 -9.037 1.00 54.16 210 ILE A O 1
ATOM 1738 N N . ASP A 1 211 ? -31.233 19.427 -8.096 1.00 52.06 211 ASP A N 1
ATOM 1739 C CA . ASP A 1 211 ? -32.205 18.336 -8.255 1.00 52.06 211 ASP A CA 1
ATOM 1740 C C . ASP A 1 211 ? -32.464 17.966 -9.733 1.00 52.06 211 ASP A C 1
ATOM 1742 O O . ASP A 1 211 ? -32.828 16.825 -10.031 1.00 52.06 211 ASP A O 1
ATOM 1746 N N . HIS A 1 212 ? -32.201 18.876 -10.682 1.00 49.59 212 HIS A N 1
ATOM 1747 C CA . HIS A 1 212 ? -32.320 18.587 -12.117 1.00 49.59 212 HIS A CA 1
ATOM 1748 C C . HIS A 1 212 ? -31.167 17.735 -12.668 1.00 49.59 212 HIS A C 1
ATOM 1750 O O . HIS A 1 212 ? -31.365 17.018 -13.646 1.00 49.59 212 HIS A O 1
ATOM 1756 N N . ILE A 1 213 ? -29.987 17.762 -12.038 1.00 48.34 213 ILE A N 1
ATOM 1757 C CA . ILE A 1 213 ? -28.816 16.976 -12.471 1.00 48.34 213 ILE A CA 1
ATOM 1758 C C . ILE A 1 213 ? -28.876 15.549 -11.900 1.00 48.34 213 ILE A C 1
ATOM 1760 O O . ILE A 1 213 ? -28.375 14.606 -12.511 1.00 48.34 213 ILE A O 1
ATOM 1764 N N . HIS A 1 214 ? -29.523 15.360 -10.744 1.00 41.69 214 HIS A N 1
ATOM 1765 C CA . HIS A 1 214 ? -29.598 14.054 -10.086 1.00 41.69 214 HIS A CA 1
ATOM 1766 C C . HIS A 1 214 ? -30.655 13.120 -10.705 1.00 41.69 214 HIS A C 1
ATOM 1768 O O . HIS A 1 214 ? -30.455 11.906 -10.747 1.00 41.69 214 HIS A O 1
ATOM 1774 N N . ARG A 1 215 ? -31.751 13.661 -11.262 1.00 39.81 215 ARG A N 1
ATOM 1775 C CA . ARG A 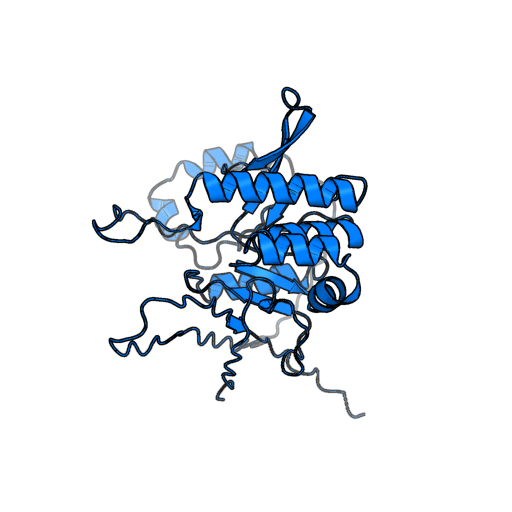1 215 ? -32.806 12.842 -11.894 1.00 39.81 215 ARG A CA 1
ATOM 1776 C C . ARG A 1 215 ? -32.369 12.133 -13.176 1.00 39.81 215 ARG A C 1
ATOM 1778 O O . ARG A 1 215 ? -32.930 11.092 -13.494 1.00 39.81 215 ARG A O 1
ATOM 1785 N N . SER A 1 216 ? -31.375 12.649 -13.892 1.00 33.94 216 SER A N 1
ATOM 1786 C CA . SER A 1 216 ? -30.919 12.083 -15.169 1.00 33.94 216 SER A CA 1
ATOM 1787 C C . SER A 1 216 ? -29.871 10.972 -15.027 1.00 33.94 216 SER A C 1
ATOM 1789 O O . SER A 1 216 ? -29.617 10.273 -16.001 1.00 33.94 216 SER A O 1
ATOM 1791 N N . LYS A 1 217 ? -29.296 10.748 -13.833 1.00 37.75 217 LYS A N 1
ATOM 1792 C CA . LYS A 1 217 ? -28.313 9.667 -13.595 1.00 37.75 217 LYS A CA 1
ATOM 1793 C C . LYS A 1 217 ? -28.761 8.568 -12.622 1.00 37.75 217 LYS A C 1
ATOM 1795 O O . LYS A 1 217 ? -28.101 7.539 -12.552 1.00 37.75 217 LYS A O 1
ATOM 1800 N N . LEU A 1 218 ? -29.888 8.732 -11.927 1.00 35.53 218 LEU A N 1
ATOM 1801 C CA . LEU A 1 218 ? -30.423 7.726 -10.990 1.00 35.53 218 LEU A CA 1
ATOM 1802 C C . LEU A 1 218 ? -31.397 6.710 -11.610 1.00 35.53 218 LEU A C 1
ATOM 1804 O O . LEU A 1 218 ? -31.860 5.813 -10.914 1.00 35.53 218 LEU A O 1
ATOM 1808 N N . LEU A 1 219 ? -31.676 6.805 -12.911 1.00 30.86 219 LEU A N 1
ATOM 1809 C CA . LEU A 1 219 ? -32.519 5.843 -13.636 1.00 30.86 219 LEU A CA 1
ATOM 1810 C C . LEU A 1 219 ? -31.793 4.543 -14.036 1.00 30.86 219 LEU A C 1
ATOM 1812 O O . LEU A 1 219 ? -32.409 3.689 -14.656 1.00 30.86 219 LEU A O 1
ATOM 1816 N N . ALA A 1 220 ? -30.516 4.364 -13.676 1.00 33.34 220 ALA A N 1
ATOM 1817 C CA . ALA A 1 220 ? -29.737 3.178 -14.059 1.00 33.34 220 ALA A CA 1
ATOM 1818 C C . ALA A 1 220 ? -29.503 2.154 -12.929 1.00 33.34 220 ALA A C 1
ATOM 1820 O O . ALA A 1 220 ? -28.890 1.123 -13.176 1.00 33.34 220 ALA A O 1
ATOM 1821 N N . ILE A 1 221 ? -29.967 2.403 -11.698 1.00 34.00 221 ILE A N 1
ATOM 1822 C CA . ILE A 1 221 ? -29.839 1.437 -10.589 1.00 34.00 221 ILE A CA 1
ATOM 1823 C C . ILE A 1 221 ? -31.136 1.432 -9.783 1.00 34.00 221 ILE A C 1
ATOM 1825 O O . ILE A 1 221 ? -31.196 1.874 -8.637 1.00 34.00 221 ILE A O 1
ATOM 1829 N N . LYS A 1 222 ? -32.222 1.000 -10.417 1.00 28.89 222 LYS A N 1
ATOM 1830 C CA . LYS A 1 222 ? -33.442 0.646 -9.696 1.00 28.89 222 LYS A CA 1
ATOM 1831 C C . LYS A 1 222 ? -34.241 -0.376 -10.490 1.00 28.89 222 LYS A C 1
ATOM 1833 O O . LYS A 1 222 ? -35.338 -0.083 -10.922 1.00 28.89 222 LYS A O 1
ATOM 1838 N N . ASP A 1 223 ? -33.654 -1.551 -10.679 1.00 30.62 223 ASP A N 1
ATOM 1839 C CA . ASP A 1 223 ? -34.396 -2.774 -10.974 1.00 30.62 223 ASP A CA 1
ATOM 1840 C C . ASP A 1 223 ? -33.566 -3.966 -10.504 1.00 30.62 223 ASP A C 1
ATOM 1842 O O . ASP A 1 223 ? -32.624 -4.373 -11.174 1.00 30.62 223 ASP A O 1
ATOM 1846 N N . SER A 1 224 ? -33.874 -4.446 -9.296 1.00 26.91 224 SER A N 1
ATOM 1847 C CA . SER A 1 224 ? -34.056 -5.867 -8.965 1.00 26.91 224 SER A CA 1
ATOM 1848 C C . SER A 1 224 ? -33.951 -6.082 -7.447 1.00 26.91 224 SER A C 1
ATOM 1850 O O . SER A 1 224 ? -32.904 -5.830 -6.855 1.00 26.91 224 SER A O 1
ATOM 1852 N N . HIS A 1 225 ? -35.037 -6.619 -6.886 1.00 29.02 225 HIS A N 1
ATOM 1853 C CA . HIS A 1 225 ? -35.197 -7.261 -5.573 1.00 29.02 225 HIS A CA 1
ATOM 1854 C C . HIS A 1 225 ? -35.582 -6.411 -4.348 1.00 29.02 225 HIS A C 1
ATOM 1856 O O . HIS A 1 225 ? -34.769 -5.883 -3.600 1.00 29.02 225 HIS A O 1
ATOM 1862 N N . GLU A 1 226 ? -36.909 -6.329 -4.203 1.00 27.50 226 GLU A N 1
ATOM 1863 C CA . GLU A 1 226 ? -37.721 -6.810 -3.073 1.00 27.50 226 GLU A CA 1
ATOM 1864 C C . GLU A 1 226 ? -37.337 -6.451 -1.630 1.00 27.50 226 GLU A C 1
ATOM 1866 O O . GLU A 1 226 ? -36.346 -6.871 -1.041 1.00 27.50 226 GLU A O 1
ATOM 1871 N N . SER A 1 227 ? -38.288 -5.722 -1.056 1.00 24.28 227 SER A N 1
ATOM 1872 C CA . SER A 1 227 ? -38.520 -5.382 0.336 1.00 24.28 227 SER A CA 1
ATOM 1873 C C . SER A 1 227 ? -38.515 -6.578 1.290 1.00 24.28 227 SER A C 1
ATOM 1875 O O . SER A 1 227 ? -39.367 -7.459 1.189 1.00 24.28 227 SER A O 1
ATOM 1877 N N . VAL A 1 228 ? -37.680 -6.497 2.327 1.00 26.70 228 VAL A N 1
ATOM 1878 C CA . VAL A 1 228 ? -37.969 -7.109 3.629 1.00 26.70 228 VAL A CA 1
ATOM 1879 C C . VAL A 1 228 ? -38.196 -5.982 4.629 1.00 26.70 228 VAL A C 1
ATOM 1881 O O . VAL A 1 228 ? -37.365 -5.094 4.810 1.00 26.70 228 VAL A O 1
ATOM 1884 N N . GLN A 1 229 ? -39.376 -6.001 5.233 1.00 23.89 229 GLN A N 1
ATOM 1885 C CA . GLN A 1 229 ? -39.869 -5.017 6.180 1.00 23.89 229 GLN A CA 1
ATOM 1886 C C . GLN A 1 229 ? -39.718 -5.618 7.581 1.00 23.89 229 GLN A C 1
ATOM 1888 O O . GLN A 1 229 ? -40.414 -6.573 7.907 1.00 23.89 229 GLN A O 1
ATOM 1893 N N . CYS A 1 230 ? -38.821 -5.073 8.407 1.00 25.14 230 CYS A N 1
ATOM 1894 C CA . CYS A 1 230 ? -38.775 -5.379 9.838 1.00 25.14 230 CYS A CA 1
ATOM 1895 C C . CYS A 1 230 ? -39.208 -4.146 10.633 1.00 25.14 230 CYS A C 1
ATOM 1897 O O . CYS A 1 230 ? -38.500 -3.146 10.730 1.00 25.14 230 CYS A O 1
ATOM 1899 N N . SER A 1 231 ? -40.421 -4.236 11.167 1.00 25.77 231 SER A N 1
ATOM 1900 C CA . SER A 1 231 ? -40.967 -3.414 12.240 1.00 25.77 231 SER A CA 1
ATOM 1901 C C . SER A 1 231 ? -40.382 -3.835 13.588 1.00 25.77 231 SER A C 1
ATOM 1903 O O . SER A 1 231 ? -40.329 -5.030 13.871 1.00 25.77 231 SER A O 1
ATOM 1905 N N . GLY A 1 232 ? -40.066 -2.875 14.455 1.00 25.88 232 GLY A N 1
ATOM 1906 C CA . GLY A 1 232 ? -39.805 -3.135 15.875 1.00 25.88 232 GLY A CA 1
ATOM 1907 C C . GLY A 1 232 ? -38.609 -2.354 16.393 1.00 25.88 232 GLY A C 1
ATOM 1908 O O . GLY A 1 232 ? -37.484 -2.582 15.968 1.00 25.88 232 GLY A O 1
ATOM 1909 N N . GLY A 1 233 ? -38.869 -1.398 17.283 1.00 26.84 233 GLY A N 1
ATOM 1910 C CA . GLY A 1 233 ? -37.837 -0.569 17.885 1.00 26.84 233 GLY A CA 1
ATOM 1911 C C . GLY A 1 233 ? -37.030 -1.286 18.964 1.00 26.84 233 GLY A C 1
ATOM 1912 O O . GLY A 1 233 ? -37.558 -2.087 19.725 1.00 26.84 233 GLY A O 1
ATOM 1913 N N . SER A 1 234 ? -35.772 -0.883 19.084 1.00 23.42 234 SER A N 1
ATOM 1914 C CA . SER A 1 234 ? -35.099 -0.691 20.364 1.00 23.42 234 SER A CA 1
ATOM 1915 C C . SER A 1 234 ? -33.931 0.255 20.126 1.00 23.42 234 SER A C 1
ATOM 1917 O O . SER A 1 234 ? -33.068 0.004 19.287 1.00 23.42 234 SER A O 1
ATOM 1919 N N . THR A 1 235 ? -33.930 1.362 20.854 1.00 41.06 235 THR A N 1
ATOM 1920 C CA . THR A 1 235 ? -32.746 2.160 21.159 1.00 41.06 235 THR A CA 1
ATOM 1921 C C . THR A 1 235 ? -31.571 1.246 21.513 1.00 41.06 235 THR A C 1
ATOM 1923 O O . THR A 1 235 ? -31.684 0.468 22.456 1.00 41.06 235 THR A O 1
ATOM 1926 N N . MET A 1 236 ? -30.450 1.352 20.801 1.00 27.75 236 MET A N 1
ATOM 1927 C CA . MET A 1 236 ? -29.169 0.870 21.310 1.00 27.75 236 MET A CA 1
ATOM 1928 C C . MET A 1 236 ? -28.113 1.950 21.139 1.00 27.75 236 MET A C 1
ATOM 1930 O O . MET A 1 236 ? -27.648 2.255 20.043 1.00 27.75 236 MET A O 1
ATOM 1934 N N . GLU A 1 237 ? -27.774 2.531 22.285 1.00 29.45 237 GLU A N 1
ATOM 1935 C CA . GLU A 1 237 ? -26.461 3.073 22.575 1.00 29.45 237 GLU A CA 1
ATOM 1936 C C . GLU A 1 237 ? -25.395 2.060 22.142 1.00 29.45 237 GLU A C 1
ATOM 1938 O O . GLU A 1 237 ? -25.270 0.973 22.696 1.00 29.45 237 GLU A O 1
ATOM 1943 N N . THR A 1 238 ? -24.596 2.421 21.150 1.00 26.47 238 THR A N 1
ATOM 1944 C CA . THR A 1 238 ? -23.270 1.836 20.963 1.00 26.47 238 THR A CA 1
ATOM 1945 C C . THR A 1 238 ? -22.315 3.012 20.948 1.00 26.47 238 THR A C 1
ATOM 1947 O O . THR A 1 238 ? -22.015 3.604 19.914 1.00 26.47 238 THR A O 1
ATOM 1950 N N . VAL A 1 239 ? -21.943 3.446 22.151 1.00 28.30 239 VAL A N 1
ATOM 1951 C CA . VAL A 1 239 ? -20.933 4.480 22.364 1.00 28.30 239 VAL A CA 1
ATOM 1952 C C . VAL A 1 239 ? -19.576 3.818 22.141 1.00 28.30 239 VAL A C 1
ATOM 1954 O O . VAL A 1 239 ? -18.967 3.313 23.079 1.00 28.30 239 VAL A O 1
ATOM 1957 N N . VAL A 1 240 ? -19.110 3.799 20.892 1.00 31.47 240 VAL A N 1
ATOM 1958 C CA . VAL A 1 240 ? -17.717 3.456 20.583 1.00 31.47 240 VAL A CA 1
ATOM 1959 C C . VAL A 1 240 ? -16.857 4.618 21.088 1.00 31.47 240 VAL A C 1
ATOM 1961 O O . VAL A 1 240 ? -16.912 5.729 20.561 1.00 31.47 240 VAL A O 1
ATOM 1964 N N . LYS A 1 241 ? -16.124 4.409 22.185 1.00 28.61 241 LYS A N 1
ATOM 1965 C CA . LYS A 1 241 ? -15.222 5.418 22.758 1.00 28.61 241 LYS A CA 1
ATOM 1966 C C . LYS A 1 241 ? -13.917 5.436 21.970 1.00 28.61 241 LYS A C 1
ATOM 1968 O O . LYS A 1 241 ? -12.965 4.753 22.324 1.00 28.61 241 LYS A O 1
ATOM 1973 N N . ILE A 1 242 ? -13.870 6.250 20.923 1.00 32.31 242 ILE A N 1
ATOM 1974 C CA . ILE A 1 242 ? -12.659 6.480 20.133 1.00 32.31 242 ILE A CA 1
ATOM 1975 C C . ILE A 1 242 ? -11.937 7.684 20.735 1.00 32.31 242 ILE A C 1
ATOM 1977 O O . ILE A 1 242 ? -12.276 8.837 20.482 1.00 32.31 242 ILE A O 1
ATOM 1981 N N . LEU A 1 243 ? -10.965 7.412 21.605 1.00 33.19 243 LEU A N 1
ATOM 1982 C CA . LEU A 1 243 ? -10.016 8.414 22.087 1.00 33.19 243 LEU A CA 1
ATOM 1983 C C . LEU A 1 243 ? -8.719 8.260 21.294 1.00 33.19 243 LEU A C 1
ATOM 1985 O O . LEU A 1 243 ? -7.796 7.561 21.701 1.00 33.19 243 LEU A O 1
ATOM 1989 N N . ALA A 1 244 ? -8.661 8.929 20.143 1.00 28.66 244 ALA A N 1
ATOM 1990 C CA . ALA A 1 244 ? -7.414 9.164 19.434 1.00 28.66 244 ALA A CA 1
ATOM 1991 C C . ALA A 1 244 ? -6.562 10.151 20.251 1.00 28.66 244 ALA A C 1
ATOM 1993 O O . ALA A 1 244 ? -6.834 11.350 20.271 1.00 28.66 244 ALA A O 1
ATOM 1994 N N . ALA A 1 245 ? -5.540 9.654 20.946 1.00 27.17 245 ALA A N 1
ATOM 1995 C CA . ALA A 1 245 ? -4.481 10.487 21.504 1.00 27.17 245 ALA A CA 1
ATOM 1996 C C . ALA A 1 245 ? -3.281 10.445 20.548 1.00 27.17 245 ALA A C 1
ATOM 1998 O O . ALA A 1 245 ? -2.396 9.606 20.674 1.00 27.17 245 ALA A O 1
ATOM 1999 N N . VAL A 1 246 ? -3.284 11.343 19.561 1.00 29.02 246 VAL A N 1
ATOM 2000 C CA . VAL A 1 246 ? -2.133 11.616 18.692 1.00 29.02 246 VAL A CA 1
ATOM 2001 C C . VAL A 1 246 ? -1.479 12.896 19.195 1.00 29.02 246 VAL A C 1
ATOM 2003 O O . VAL A 1 246 ? -2.029 13.969 18.988 1.00 29.02 246 VAL A O 1
ATOM 2006 N N . PHE A 1 247 ? -0.324 12.787 19.855 1.00 27.42 247 PHE A N 1
ATOM 2007 C CA . PHE A 1 247 ? 0.628 13.891 20.010 1.00 27.42 247 PHE A CA 1
ATOM 2008 C C . PHE A 1 247 ? 2.045 13.323 20.129 1.00 27.42 247 PHE A C 1
ATOM 2010 O O . PHE A 1 247 ? 2.435 12.796 21.170 1.00 27.42 247 PHE A O 1
ATOM 2017 N N . VAL A 1 248 ? 2.824 13.459 19.054 1.00 28.12 248 VAL A N 1
ATOM 2018 C CA . VAL A 1 248 ? 4.288 13.423 19.117 1.00 28.12 248 VAL A CA 1
ATOM 2019 C C . VAL A 1 248 ? 4.715 14.796 19.631 1.00 28.12 248 VAL A C 1
ATOM 2021 O O . VAL A 1 248 ? 4.676 15.784 18.903 1.00 28.12 248 VAL A O 1
ATOM 2024 N N . ALA A 1 249 ? 5.042 14.888 20.918 1.00 23.08 249 ALA A N 1
ATOM 2025 C CA . ALA A 1 249 ? 5.717 16.056 21.461 1.00 23.08 249 ALA A CA 1
ATOM 2026 C C . ALA A 1 249 ? 7.224 15.856 21.282 1.00 23.08 249 ALA A C 1
ATOM 2028 O O . ALA A 1 249 ? 7.863 15.139 22.050 1.00 23.08 249 ALA A O 1
ATOM 202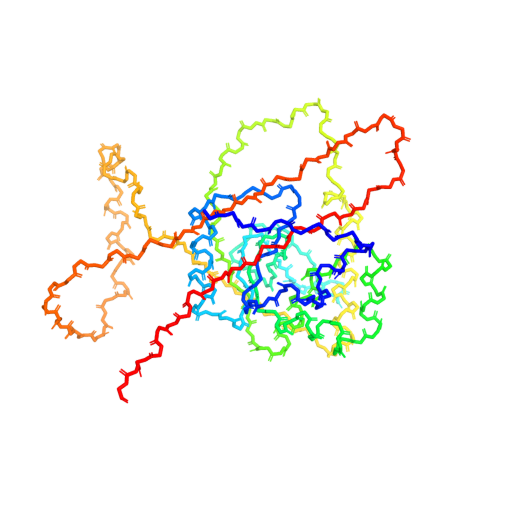9 N N . THR A 1 250 ? 7.791 16.493 20.263 1.00 24.69 250 THR A N 1
ATOM 2030 C CA . THR A 1 250 ? 9.233 16.707 20.168 1.00 24.69 250 THR A CA 1
ATOM 2031 C C . THR A 1 250 ? 9.639 17.634 21.316 1.00 24.69 250 THR A C 1
ATOM 2033 O O . THR A 1 250 ? 9.361 18.832 21.277 1.00 24.69 250 THR A O 1
ATOM 2036 N N . VAL A 1 251 ? 10.279 17.110 22.365 1.00 23.67 251 VAL A N 1
ATOM 2037 C CA . VAL A 1 251 ? 11.078 17.954 23.265 1.00 23.67 251 VAL A CA 1
ATOM 2038 C C . VAL A 1 251 ? 12.393 18.205 22.539 1.00 23.67 251 VAL A C 1
ATOM 2040 O O . VAL A 1 251 ? 13.297 17.378 22.566 1.00 23.67 251 VAL A O 1
ATOM 2043 N N . LEU A 1 252 ? 12.459 19.325 21.823 1.00 24.44 252 LEU A N 1
ATOM 2044 C CA . LEU A 1 252 ? 13.699 19.828 21.243 1.00 24.44 252 LEU A CA 1
ATOM 2045 C C . LEU A 1 252 ? 14.604 20.317 22.381 1.00 24.44 252 LEU A C 1
ATOM 2047 O O . LEU A 1 252 ? 14.294 21.318 23.029 1.00 24.44 252 LEU A O 1
ATOM 2051 N N . THR A 1 253 ? 15.727 19.639 22.609 1.00 24.11 253 THR A N 1
ATOM 2052 C CA . THR A 1 253 ? 16.919 20.269 23.192 1.00 24.11 253 THR A CA 1
ATOM 2053 C C . THR A 1 253 ? 17.845 20.732 22.062 1.00 24.11 253 THR A C 1
ATOM 2055 O O . THR A 1 253 ? 17.863 20.085 21.016 1.00 24.11 253 THR A O 1
ATOM 2058 N N . PRO A 1 254 ? 18.595 21.840 22.214 1.00 27.59 254 PRO A N 1
ATOM 2059 C CA . PRO A 1 254 ? 19.165 22.575 21.077 1.00 27.59 254 PRO A CA 1
ATOM 2060 C C . PRO A 1 254 ? 20.345 21.928 20.326 1.00 27.59 254 PRO A C 1
ATOM 2062 O O . PRO A 1 254 ? 20.898 22.602 19.464 1.00 27.59 254 PRO A O 1
ATOM 2065 N N . ASP A 1 255 ? 20.732 20.678 20.603 1.00 28.72 255 ASP A N 1
ATOM 2066 C CA . ASP A 1 255 ? 22.057 20.163 20.206 1.00 28.72 255 ASP A CA 1
ATOM 2067 C C . ASP A 1 255 ? 22.088 18.938 19.263 1.00 28.72 255 ASP A C 1
ATOM 2069 O O . ASP A 1 255 ? 23.179 18.529 18.882 1.00 28.72 255 ASP A O 1
ATOM 2073 N N . ASP A 1 256 ? 20.961 18.391 18.789 1.00 27.25 256 ASP A N 1
ATOM 2074 C CA . ASP A 1 256 ? 20.978 17.212 17.894 1.00 27.25 256 ASP A CA 1
ATOM 2075 C C . ASP A 1 256 ? 20.386 17.511 16.505 1.00 27.25 256 ASP A C 1
ATOM 2077 O O . ASP A 1 256 ? 19.191 17.340 16.263 1.00 27.25 256 ASP A O 1
ATOM 2081 N N . PHE A 1 257 ? 21.234 17.955 15.569 1.00 29.89 257 PHE A N 1
ATOM 2082 C CA . PHE A 1 257 ? 20.848 18.274 14.183 1.00 29.89 257 PHE A CA 1
ATOM 2083 C C . PHE A 1 257 ? 21.120 17.159 13.149 1.00 29.89 257 PHE A C 1
ATOM 2085 O O . PHE A 1 257 ? 20.846 17.375 11.974 1.00 29.89 257 PHE A O 1
ATOM 2092 N N . ASP A 1 258 ? 21.580 15.962 13.545 1.00 29.47 258 ASP A N 1
ATOM 2093 C CA . ASP A 1 258 ? 22.072 14.943 12.587 1.00 29.47 258 ASP A CA 1
ATOM 2094 C C . ASP A 1 258 ? 21.424 13.541 12.673 1.00 29.47 258 ASP A C 1
ATOM 2096 O O . ASP A 1 258 ? 21.961 12.563 12.155 1.00 29.47 258 ASP A O 1
ATOM 2100 N N . SER A 1 259 ? 20.231 13.390 13.260 1.00 26.06 259 SER A N 1
ATOM 2101 C CA . SER A 1 259 ? 19.535 12.090 13.268 1.00 26.06 259 SER A CA 1
ATOM 2102 C C . SER A 1 259 ? 18.009 12.249 13.249 1.00 26.06 259 SER A C 1
ATOM 2104 O O . SER A 1 259 ? 17.347 12.268 14.287 1.00 26.06 259 SER A O 1
ATOM 2106 N N . VAL A 1 260 ? 17.426 12.332 12.050 1.00 25.41 260 VAL A N 1
ATOM 2107 C CA . VAL A 1 260 ? 15.970 12.244 11.857 1.00 25.41 260 VAL A CA 1
ATOM 2108 C C . VAL A 1 260 ? 15.586 10.764 11.805 1.00 25.41 260 VAL A C 1
ATOM 2110 O O . VAL A 1 260 ? 15.617 10.130 10.752 1.00 25.41 260 VAL A O 1
ATOM 2113 N N . ALA A 1 261 ? 15.278 10.186 12.966 1.00 26.69 261 ALA A N 1
ATOM 2114 C CA . ALA A 1 261 ? 14.707 8.848 13.062 1.00 26.69 261 ALA A CA 1
ATOM 2115 C C . ALA A 1 261 ? 13.184 8.931 12.879 1.00 26.69 261 ALA A C 1
ATOM 2117 O O . ALA A 1 261 ? 12.505 9.620 13.637 1.00 26.69 261 ALA A O 1
ATOM 2118 N N . ALA A 1 262 ? 12.656 8.220 11.880 1.00 28.73 262 ALA A N 1
ATOM 2119 C CA . ALA A 1 262 ? 11.225 8.107 11.616 1.00 28.73 262 ALA A CA 1
ATOM 2120 C C . ALA A 1 262 ? 10.497 7.496 12.829 1.00 28.73 262 ALA A C 1
ATOM 2122 O O . ALA A 1 262 ? 10.598 6.298 13.091 1.00 28.73 262 ALA A O 1
ATOM 2123 N N . ALA A 1 263 ? 9.760 8.313 13.580 1.00 28.25 263 ALA A N 1
ATOM 2124 C CA . ALA A 1 263 ? 8.888 7.835 14.643 1.00 28.25 263 ALA A CA 1
ATOM 2125 C C . ALA A 1 263 ? 7.553 7.396 14.025 1.00 28.25 263 ALA A C 1
ATOM 2127 O O . ALA A 1 263 ? 6.771 8.219 13.559 1.00 28.25 263 ALA A O 1
ATOM 2128 N N . SER A 1 264 ? 7.283 6.091 13.998 1.00 32.72 264 SER A N 1
ATOM 2129 C CA . SER A 1 264 ? 5.984 5.570 13.553 1.00 32.72 264 SER A CA 1
ATOM 2130 C C . SER A 1 264 ? 5.039 5.435 14.745 1.00 32.72 264 SER A C 1
ATOM 2132 O O . SER A 1 264 ? 5.370 4.767 15.724 1.00 32.72 264 SER A O 1
ATOM 2134 N N . VAL A 1 265 ? 3.855 6.049 14.668 1.00 34.34 265 VAL A N 1
ATOM 2135 C CA . VAL A 1 265 ? 2.795 5.886 15.674 1.00 34.34 265 VAL A CA 1
ATOM 2136 C C . VAL A 1 265 ? 1.877 4.751 15.234 1.00 34.34 265 VAL A C 1
ATOM 2138 O O . VAL A 1 265 ? 1.344 4.754 14.123 1.00 34.34 265 VAL A O 1
ATOM 2141 N N . LEU A 1 266 ? 1.687 3.777 16.119 1.00 35.03 266 LEU A N 1
ATOM 2142 C CA . LEU A 1 266 ? 0.790 2.653 15.901 1.00 35.03 266 LEU A CA 1
ATOM 2143 C C . LEU A 1 266 ? -0.388 2.751 16.870 1.00 35.03 266 LEU A C 1
ATOM 2145 O O . LEU A 1 266 ? -0.191 2.707 18.084 1.00 35.03 266 LEU A O 1
ATOM 2149 N N . ALA A 1 267 ? -1.604 2.890 16.343 1.00 37.47 267 ALA A N 1
ATOM 2150 C CA . ALA A 1 267 ? -2.811 2.878 17.163 1.00 37.47 267 ALA A CA 1
ATOM 2151 C C . ALA A 1 267 ? -3.389 1.456 17.233 1.00 37.47 267 ALA A C 1
ATOM 2153 O O . ALA A 1 267 ? -3.558 0.789 16.210 1.00 37.47 267 ALA A O 1
ATOM 2154 N N . VAL A 1 268 ? -3.682 1.009 18.454 1.00 33.81 268 VAL A N 1
ATOM 2155 C CA . VAL A 1 268 ? -4.268 -0.300 18.776 1.00 33.81 268 VAL A CA 1
ATOM 2156 C C . VAL A 1 268 ? -5.763 -0.092 19.064 1.00 33.81 268 VAL A C 1
ATOM 2158 O O . VAL A 1 268 ? -6.102 0.737 19.907 1.00 33.81 268 VAL A O 1
ATOM 2161 N N . PHE A 1 269 ? -6.653 -0.802 18.358 1.00 34.94 269 PHE A N 1
ATOM 2162 C CA . PHE A 1 269 ? -8.115 -0.712 18.540 1.00 34.94 269 PHE A CA 1
ATOM 2163 C C . PHE A 1 269 ? -8.659 -1.872 19.367 1.00 34.94 269 PHE A C 1
ATOM 2165 O O . PHE A 1 269 ? -8.774 -2.984 18.863 1.00 34.94 269 PHE A O 1
ATOM 2172 N N . GLU A 1 270 ? -9.027 -1.626 20.617 1.00 29.97 270 GLU A N 1
ATOM 2173 C CA . GLU A 1 270 ? -9.636 -2.651 21.465 1.00 29.97 270 GLU A CA 1
ATOM 2174 C C . GLU A 1 270 ? -11.087 -2.927 21.015 1.00 29.97 270 GLU A C 1
ATOM 2176 O O . GLU A 1 270 ? -11.905 -2.009 20.938 1.00 29.97 270 GLU A O 1
ATOM 2181 N N . GLU A 1 271 ? -11.399 -4.180 20.667 1.00 34.81 271 GLU A N 1
ATOM 2182 C CA . GLU A 1 271 ? -12.771 -4.648 20.438 1.00 34.81 271 GLU A CA 1
ATOM 2183 C C . GLU A 1 271 ? -13.302 -5.193 21.770 1.00 34.81 271 GLU A C 1
ATOM 2185 O O . GLU A 1 271 ? -12.702 -6.104 22.344 1.00 34.81 271 GLU A O 1
ATOM 2190 N N . ASP A 1 272 ? -14.398 -4.625 22.287 1.00 31.00 272 ASP A N 1
ATOM 2191 C CA . ASP A 1 272 ? -15.033 -5.124 23.510 1.00 31.00 272 ASP A CA 1
ATOM 2192 C C . ASP A 1 272 ? -15.448 -6.589 23.305 1.00 31.00 272 ASP A C 1
ATOM 2194 O O . ASP A 1 272 ? -16.234 -6.923 22.411 1.00 31.00 272 ASP A O 1
ATOM 2198 N N . ALA A 1 273 ? -14.914 -7.471 24.151 1.00 30.83 273 ALA A N 1
ATOM 2199 C CA . ALA A 1 273 ? -15.275 -8.877 24.179 1.00 30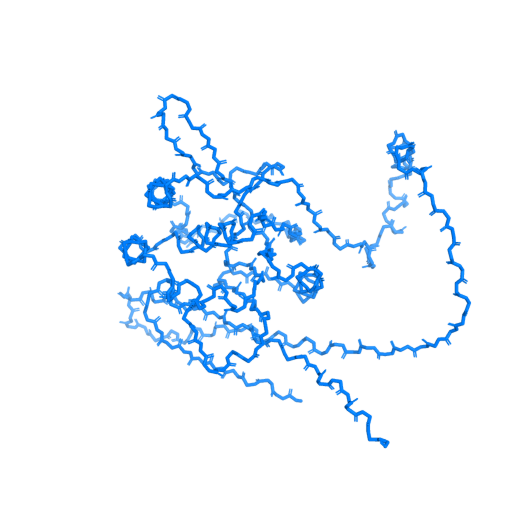.83 273 ALA A CA 1
ATOM 2200 C C . ALA A 1 273 ? -16.800 -9.022 24.310 1.00 30.83 273 ALA A C 1
ATOM 2202 O O . ALA A 1 273 ? -17.415 -8.514 25.252 1.00 30.83 273 ALA A O 1
ATOM 2203 N N . ARG A 1 274 ? -17.422 -9.742 23.367 1.00 31.52 274 ARG A N 1
ATOM 2204 C CA . ARG A 1 274 ? -18.818 -10.175 23.505 1.00 31.52 274 ARG A CA 1
ATOM 2205 C C . ARG A 1 274 ? -18.962 -10.938 24.829 1.00 31.52 274 ARG A C 1
ATOM 2207 O O . ARG A 1 274 ? -18.152 -11.833 25.069 1.00 31.52 274 ARG A O 1
ATOM 2214 N N . PRO A 1 275 ? -19.970 -10.643 25.669 1.00 31.25 275 PRO A N 1
ATOM 2215 C CA . PRO A 1 275 ? -20.209 -11.442 26.859 1.00 31.25 275 PRO A CA 1
ATOM 2216 C C . PRO A 1 275 ? -20.538 -12.875 26.429 1.00 31.25 275 PRO A C 1
ATOM 2218 O O . PRO A 1 275 ? -21.527 -13.114 25.732 1.00 31.25 275 PRO A O 1
ATOM 2221 N N . GLU A 1 276 ? -19.692 -13.826 26.825 1.00 33.75 276 GLU A N 1
ATOM 2222 C CA . GLU A 1 276 ? -20.057 -15.237 26.829 1.00 33.75 276 GLU A CA 1
ATOM 2223 C C . GLU A 1 276 ? -21.275 -15.388 27.744 1.00 33.75 276 GLU A C 1
ATOM 2225 O O . GLU A 1 276 ? -21.233 -15.073 28.936 1.00 33.75 276 GLU A O 1
ATOM 2230 N N . ASN A 1 277 ? -22.394 -15.817 27.160 1.00 30.81 277 ASN A N 1
ATOM 2231 C CA . ASN A 1 277 ? -23.583 -16.171 27.915 1.00 30.81 277 ASN A CA 1
ATOM 2232 C C . ASN A 1 277 ? -23.243 -17.3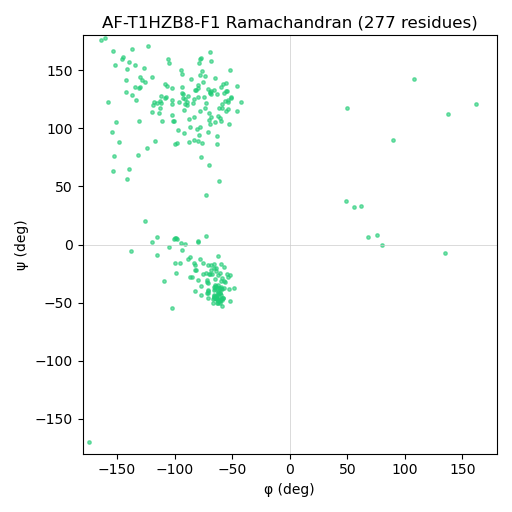43 28.837 1.00 30.81 277 ASN A C 1
ATOM 2234 O O . ASN A 1 277 ? -23.060 -18.470 28.383 1.00 30.81 277 ASN A O 1
ATOM 2238 N N . ILE A 1 278 ? -23.213 -17.057 30.136 1.00 37.78 278 ILE A N 1
ATOM 2239 C CA . ILE A 1 278 ? -23.415 -18.051 31.181 1.00 37.78 278 ILE A CA 1
ATOM 2240 C C . ILE A 1 278 ? -24.882 -18.484 31.091 1.00 37.78 278 ILE A C 1
ATOM 2242 O O . ILE A 1 278 ? -25.782 -17.703 31.410 1.00 37.78 278 ILE A O 1
ATOM 2246 N N . ALA A 1 279 ? -25.104 -19.719 30.653 1.00 33.19 279 ALA A N 1
ATOM 2247 C CA . ALA A 1 279 ? -26.304 -20.502 30.922 1.00 33.19 279 ALA A CA 1
ATOM 2248 C C . ALA A 1 279 ? -25.904 -21.971 31.078 1.00 33.19 279 ALA A C 1
ATOM 2250 O O . ALA A 1 279 ? -25.184 -22.475 30.187 1.00 33.19 279 ALA A O 1
#

Foldseek 3Di:
DDDDDDFDDDFAPLCVLADDPVQPFFKKFWAFLPDDADPVQVVVQVVVCVVPQLAKEFAQFWAKDQDPVVRAIATDSDDDLKGQFDFSNGIMHTSVLSVCLPPPDDPVLVVLCRVLSDCSRVVSSLSSLQVVVDGHEHEDDDPPPPPDDPDPPDPDDPCPDPVVRVSNRVSQRVSCVVVVHRSTDMDSHYDYPDCDPPVVVVCCVVCVCVVVVVVVPVPPPPDDDDDDDDDDDDDDDPPQPDDDPDDDDPPDDPPDPDDDGGRMDIDHRDDPDDDDDDD

Sequence (279 aa):
MSIPLHIIHQPGISQRFSPHPLIQTEAILSLDEDTLLTTDEIDFAFHVWTNFPDRIVGYPARSHYWDDAKGTWGYTSKWTNDYSIVLTGAALYHRYFNYLYTEWLSPLLLKTVDQSHNCEDILMNFLVSHVTRRPPIKVTQRKQYKESPPATGVARSPWNDPDHFIQRQTCLNTFAAVFGYMPLLRSNTRLDPVLFKDPVSNLRKKYRQIDHIHRSKLLAIKDSHESVQCSGGSTMETVVKILAAVFVATVLTPDDFDSVAAASVLAVFEEDARPENIA

Solvent-accessible surface area (backbone atoms only — not comparable to full-atom values): 17877 Å² total; per-residue (Å²): 135,85,80,86,85,83,88,78,91,62,82,59,82,59,52,79,39,56,80,51,92,86,63,82,38,59,56,35,44,30,38,39,86,88,60,85,78,56,69,73,48,53,54,48,49,49,60,53,27,75,78,38,53,84,31,46,28,21,49,54,61,25,28,71,46,79,36,79,92,74,74,41,61,38,66,45,75,70,93,60,73,60,28,30,36,48,38,44,50,40,20,36,33,39,48,67,56,23,47,43,56,70,75,64,52,55,70,65,58,55,48,51,26,67,75,62,70,44,54,48,43,56,51,49,39,35,52,49,12,57,75,61,72,46,43,47,44,37,38,64,69,80,78,74,78,76,85,58,76,81,63,92,79,70,73,81,59,72,85,74,38,72,65,50,54,54,48,45,28,49,50,54,44,53,50,26,59,74,71,71,46,80,46,60,32,77,35,67,66,71,53,67,81,76,75,79,85,55,64,55,79,68,48,47,77,77,47,78,65,59,67,68,64,51,66,78,68,58,80,80,77,79,86,86,83,81,91,81,87,84,88,81,92,73,94,73,92,75,83,78,84,79,78,84,83,85,76,88,77,81,83,81,66,100,80,80,91,85,75,93,69,72,67,68,54,76,52,77,59,88,73,83,77,77,81,77,80,87,125

Mean predicted aligned error: 14.83 Å

Secondary structure (DSSP, 8-state):
-PPPP------SGGGGGS--TT--SSEEEEE-TT----HHHHHHHHHHHHH-TTS-EES-EEEEEEETTTTEEEEE----S-BSEE-TTEEEEETHHHHHHHHTS-HHHHHHHHHHT--HHHHHHHHHHHHH----EEEPPP------PPPTT----GGG-HHHHHHHHHHHHHHHHHHTS-----B--EE----TT-THHHHTTT-TTHHHHHTTTGGGS--S-----------------------------TT--S------EEEE-PPPPPPP---

pLDDT: mean 71.52, std 28.06, range [23.08, 98.75]

InterPro domains:
  IPR004263 Exostosin-like [PTHR48261] (13-210)
  IPR015338 Glycosyl transferase 64 domain [PF09258] (2-196)
  IPR029044 Nucleotide-diphospho-sugar transferases [G3DSA:3.90.550.10] (1-207)
  IPR029044 Nucleotide-diphospho-sugar transferases [SSF53448] (18-197)

Organism: Rhodnius prolixus (NCBI:txid13249)

Radius of gyration: 21.99 Å; Cα contacts (8 Å, |Δi|>4): 320; chains: 1; bounding box: 63×52×56 Å

Nearest PDB structures (foldseek):
  7sch-assembly1_A  TM=9.887E-01  e=3.722E-24  Homo sapiens
  7uqy-assembly1_A  TM=9.869E-01  e=5.097E-24  Homo sapiens
  7sck-assembly1_A  TM=8.967E-01  e=2.827E-25  Homo sapiens
  7uqx-assembly1_A  TM=9.896E-01  e=4.321E-23  Homo sapiens
  7zay-assembly1_A  TM=9.730E-01  e=1.340E-22  Homo sapiens